Protein AF-A0A841IY17-F1 (afdb_monomer_lite)

Organism: NCBI:txid1478215

Radius of gyration: 21.59 Å; chains: 1; bounding box: 51×36×60 Å

Foldseek 3Di:
DDDDLVRLLVVLLVVVLVCCVVLQKAFLLLSCLCAALDPNPDDHRHSVSNVVSLVVCCVVVQWDWDWDADPQRDITIMTGGPDPPDPVVNVVSVVLNSVLVSVVCCQQAPHPVGGHFQQVQQLQQLLLLLVVLVQWAWPDNVFAWAQDDLRDRFPGTANTWTWGFQADPNRTDAIEIEGEHAELDSDEDDLLALRVLSQLLRQLVSCVSCVVPHQYEYEYEYQHYDPNVVLVCLQQQHHYQHLVAGEGEDDDPVSVVSSCVSSVNVRYDHDHGYDPSSNCCNNPVCSVCVVVSRVSNSLQSVDPLSSVLSVQSNPDPDSVSSVVSLVVNLVVSVVVVRPSSD

Structure (mmCIF, N/CA/C/O backbone):
data_AF-A0A841IY17-F1
#
_entry.id   AF-A0A841IY17-F1
#
loop_
_atom_site.group_PDB
_atom_site.id
_atom_site.type_symbol
_atom_site.label_atom_id
_atom_site.label_alt_id
_atom_site.label_comp_id
_atom_site.label_asym_id
_atom_site.label_entity_id
_atom_site.label_seq_id
_atom_site.pdbx_PDB_ins_code
_atom_site.Cartn_x
_atom_site.Cartn_y
_atom_site.Cartn_z
_atom_site.occupancy
_atom_site.B_iso_or_equiv
_atom_site.auth_seq_id
_atom_site.auth_comp_id
_atom_site.auth_asym_id
_atom_site.auth_atom_id
_atom_site.pdbx_PDB_model_num
ATOM 1 N N . MET A 1 1 ? 25.741 -14.623 7.404 1.00 50.62 1 MET A N 1
ATOM 2 C CA . MET A 1 1 ? 26.190 -13.215 7.318 1.00 50.62 1 MET A CA 1
ATOM 3 C C . MET A 1 1 ? 25.087 -12.433 6.614 1.00 50.62 1 MET A C 1
ATOM 5 O O . MET A 1 1 ? 24.687 -12.868 5.542 1.00 50.62 1 MET A O 1
ATOM 9 N N . ARG A 1 2 ? 24.508 -11.387 7.223 1.00 72.25 2 ARG A N 1
ATOM 10 C CA . ARG A 1 2 ? 23.553 -10.511 6.512 1.00 72.25 2 ARG A CA 1
ATOM 11 C C . ARG A 1 2 ? 24.347 -9.632 5.546 1.00 72.25 2 ARG A C 1
ATOM 13 O O . ARG A 1 2 ? 25.373 -9.101 5.959 1.00 72.25 2 ARG A O 1
ATOM 20 N N . ARG A 1 3 ? 23.882 -9.495 4.301 1.00 80.31 3 ARG A N 1
ATOM 21 C CA . ARG A 1 3 ? 24.464 -8.553 3.337 1.00 80.31 3 ARG A CA 1
ATOM 22 C C . ARG A 1 3 ? 24.327 -7.125 3.862 1.00 80.31 3 ARG A C 1
ATOM 24 O O . ARG A 1 3 ? 23.300 -6.760 4.434 1.00 80.31 3 ARG A O 1
ATOM 31 N N . SER A 1 4 ? 25.374 -6.341 3.671 1.00 88.94 4 SER A N 1
ATOM 32 C CA . SER A 1 4 ? 25.378 -4.895 3.836 1.00 88.94 4 SER A CA 1
ATOM 33 C C . SER A 1 4 ? 24.540 -4.222 2.749 1.00 88.94 4 SER A C 1
ATOM 35 O O . SER A 1 4 ? 24.278 -4.785 1.683 1.00 88.94 4 SER A O 1
ATOM 37 N N . GLU A 1 5 ? 24.151 -2.973 2.990 1.00 88.56 5 GLU A N 1
ATOM 38 C CA . GLU A 1 5 ? 23.441 -2.167 1.997 1.00 88.56 5 GLU A CA 1
ATOM 39 C C . GLU A 1 5 ? 24.225 -2.040 0.676 1.00 88.56 5 GLU A C 1
ATOM 41 O O . GLU A 1 5 ? 23.646 -2.164 -0.404 1.00 88.56 5 GLU A O 1
ATOM 46 N N . ALA A 1 6 ? 25.546 -1.847 0.742 1.00 91.25 6 ALA A N 1
ATOM 47 C CA . ALA A 1 6 ? 26.388 -1.738 -0.448 1.00 91.25 6 ALA A CA 1
ATOM 48 C C . ALA A 1 6 ? 26.369 -3.026 -1.291 1.00 91.25 6 ALA A C 1
ATOM 50 O O . ALA A 1 6 ? 26.328 -2.965 -2.522 1.00 91.25 6 ALA A O 1
ATOM 51 N N . GLU A 1 7 ? 26.335 -4.192 -0.641 1.00 91.88 7 GLU A N 1
ATOM 52 C CA . GLU A 1 7 ? 26.229 -5.486 -1.321 1.00 91.88 7 GLU A CA 1
ATOM 53 C C . GLU A 1 7 ? 24.863 -5.667 -1.995 1.00 91.88 7 GLU A C 1
ATOM 55 O O . GLU A 1 7 ? 24.814 -6.115 -3.142 1.00 91.88 7 GLU A O 1
ATOM 60 N N . TYR A 1 8 ? 23.763 -5.262 -1.347 1.00 92.12 8 TYR 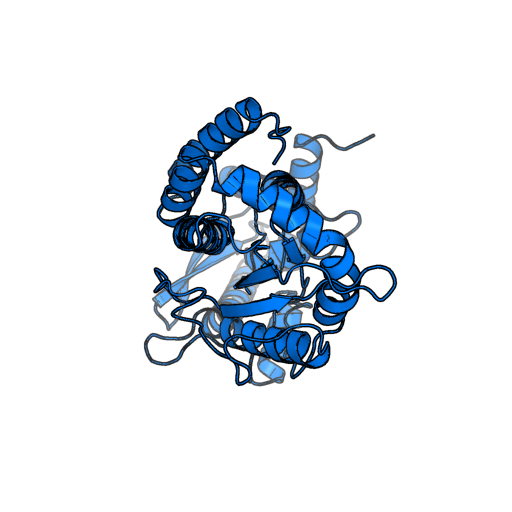A N 1
ATOM 61 C CA . TYR A 1 8 ? 22.433 -5.289 -1.970 1.00 92.12 8 TYR A CA 1
ATOM 62 C C . TYR A 1 8 ? 22.333 -4.357 -3.178 1.00 92.12 8 TYR A C 1
ATOM 64 O O . TYR A 1 8 ? 21.789 -4.748 -4.213 1.00 92.12 8 TYR A O 1
ATOM 72 N N . VAL A 1 9 ? 22.883 -3.143 -3.082 1.00 93.69 9 VAL A N 1
ATOM 73 C CA . VAL A 1 9 ? 22.916 -2.194 -4.206 1.00 93.69 9 VAL A CA 1
ATOM 74 C C . VAL A 1 9 ? 23.761 -2.749 -5.355 1.00 93.69 9 VAL A C 1
ATOM 76 O O . VAL A 1 9 ? 23.334 -2.694 -6.508 1.00 93.69 9 VAL A O 1
ATOM 79 N N . SER A 1 10 ? 24.919 -3.344 -5.063 1.00 93.62 10 SER A N 1
ATOM 80 C CA . SER A 1 10 ? 25.767 -3.988 -6.075 1.00 93.62 10 SER A CA 1
ATOM 81 C C . SER A 1 10 ? 25.039 -5.134 -6.788 1.00 93.62 10 SER A C 1
ATOM 83 O O . SER A 1 10 ? 25.011 -5.190 -8.021 1.00 93.62 10 SER A O 1
ATOM 85 N N . LEU A 1 11 ? 24.352 -6.001 -6.037 1.00 92.50 11 LEU A N 1
ATOM 86 C CA . LEU A 1 11 ? 23.543 -7.076 -6.611 1.00 92.50 11 LEU A CA 1
ATOM 87 C C . LEU A 1 11 ? 22.388 -6.536 -7.468 1.00 92.50 11 LEU A C 1
ATOM 89 O O . LEU A 1 11 ? 22.126 -7.059 -8.554 1.00 92.50 11 LEU A O 1
ATOM 93 N N . ALA A 1 12 ? 21.710 -5.480 -7.012 1.00 94.31 12 ALA A N 1
ATOM 94 C CA . ALA A 1 12 ? 20.653 -4.828 -7.777 1.00 94.31 12 ALA A CA 1
ATOM 95 C C . ALA A 1 12 ? 21.186 -4.275 -9.106 1.00 94.31 12 ALA A C 1
ATOM 97 O O . ALA A 1 12 ? 20.555 -4.493 -10.139 1.00 94.31 12 ALA A O 1
ATOM 98 N N . ARG A 1 13 ? 22.373 -3.649 -9.114 1.00 95.25 13 ARG A N 1
ATOM 99 C CA . ARG A 1 13 ? 23.029 -3.176 -10.347 1.00 95.25 13 ARG A CA 1
ATOM 100 C C . ARG A 1 13 ? 23.279 -4.312 -11.331 1.00 95.25 13 ARG A C 1
ATOM 102 O O . ARG A 1 13 ? 22.913 -4.192 -12.497 1.00 95.25 13 ARG A O 1
ATOM 109 N N . GLN A 1 14 ? 23.847 -5.424 -10.863 1.00 93.69 14 GLN A N 1
ATOM 110 C CA . GLN A 1 14 ? 24.105 -6.593 -11.712 1.00 93.69 14 GLN A CA 1
ATOM 111 C C . GLN A 1 14 ? 22.815 -7.120 -12.355 1.00 93.69 14 GLN A C 1
ATOM 113 O O . GLN A 1 14 ? 22.782 -7.400 -13.554 1.00 93.69 14 GLN A O 1
ATOM 118 N N . ARG A 1 15 ? 21.726 -7.213 -11.581 1.00 94.19 15 ARG A N 1
ATOM 119 C CA . ARG A 1 15 ? 20.424 -7.675 -12.085 1.00 94.19 15 ARG A CA 1
ATOM 120 C C . ARG A 1 15 ? 19.789 -6.690 -13.062 1.00 94.19 15 ARG A C 1
ATOM 122 O O . ARG A 1 15 ? 19.259 -7.127 -14.077 1.00 94.19 15 ARG A O 1
ATOM 129 N N . LEU A 1 16 ? 19.867 -5.388 -12.790 1.00 94.88 16 LEU A N 1
ATOM 130 C CA . LEU A 1 16 ? 19.371 -4.343 -13.688 1.00 94.88 16 LEU A CA 1
ATOM 131 C C . LEU A 1 16 ? 20.085 -4.380 -15.040 1.00 94.88 16 LEU A C 1
ATOM 133 O O . LEU A 1 16 ? 19.422 -4.364 -16.073 1.00 94.88 16 LEU A O 1
ATOM 137 N N . LEU A 1 17 ? 21.415 -4.497 -15.042 1.00 94.25 17 LEU A N 1
ATOM 138 C CA . LEU A 1 17 ? 22.198 -4.616 -16.272 1.00 94.25 17 LEU A CA 1
ATOM 139 C C . LEU A 1 17 ? 21.865 -5.898 -17.042 1.00 94.25 17 LEU A C 1
ATOM 141 O O . LEU A 1 17 ? 21.703 -5.849 -18.259 1.00 94.25 17 LEU A O 1
ATOM 145 N N . ALA A 1 18 ? 21.690 -7.028 -16.348 1.00 93.00 18 ALA A N 1
ATOM 146 C CA . ALA A 1 18 ? 21.268 -8.278 -16.979 1.00 93.00 18 ALA A CA 1
ATOM 147 C C . ALA A 1 18 ? 19.872 -8.162 -17.621 1.00 93.00 18 ALA A C 1
ATOM 149 O O . ALA A 1 18 ? 19.695 -8.561 -18.770 1.00 93.00 18 ALA A O 1
ATOM 150 N N . LEU A 1 19 ? 18.902 -7.564 -16.919 1.00 93.69 19 LEU A N 1
ATOM 151 C CA . LEU A 1 19 ? 17.564 -7.311 -17.462 1.00 93.69 19 LEU A CA 1
ATOM 152 C C . LEU A 1 19 ? 17.602 -6.341 -18.647 1.00 93.69 19 LEU A C 1
ATOM 154 O O . LEU A 1 19 ? 16.892 -6.546 -19.627 1.00 93.69 19 LEU A O 1
ATOM 158 N N . ALA A 1 20 ? 18.427 -5.294 -18.583 1.00 93.12 20 ALA A N 1
ATOM 159 C CA . ALA A 1 20 ? 18.571 -4.337 -19.674 1.00 93.12 20 ALA A CA 1
ATOM 160 C C . ALA A 1 20 ? 19.232 -4.983 -20.899 1.00 93.12 20 ALA A C 1
ATOM 162 O O . ALA A 1 20 ? 18.835 -4.707 -22.028 1.00 93.12 20 ALA A O 1
ATOM 163 N N . HIS A 1 21 ? 20.198 -5.879 -20.692 1.00 91.69 21 HIS A N 1
ATOM 164 C CA . HIS A 1 21 ? 20.800 -6.662 -21.766 1.00 91.69 21 HIS A CA 1
ATOM 165 C C . HIS A 1 21 ? 19.771 -7.583 -22.444 1.00 91.69 21 HIS A C 1
ATOM 167 O O . HIS A 1 21 ? 19.725 -7.646 -23.669 1.00 91.69 21 HIS A O 1
ATOM 173 N N . GLU A 1 22 ? 18.925 -8.259 -21.661 1.00 91.75 22 GLU A N 1
ATOM 174 C CA . GLU A 1 22 ? 17.920 -9.209 -22.157 1.00 91.75 22 GLU A CA 1
ATOM 175 C C . GLU A 1 22 ? 16.713 -8.531 -22.825 1.00 91.75 22 GLU A C 1
ATOM 177 O O . GLU A 1 22 ? 16.259 -8.965 -23.881 1.00 91.75 22 GLU A O 1
ATOM 182 N N . HIS A 1 23 ? 16.183 -7.463 -22.225 1.00 93.38 23 HIS A N 1
ATOM 183 C CA . HIS A 1 23 ? 14.928 -6.840 -22.656 1.00 93.38 23 HIS A CA 1
ATOM 184 C C . HIS A 1 23 ? 15.106 -5.512 -23.399 1.00 93.38 23 HIS A C 1
ATOM 186 O O . HIS A 1 23 ? 14.134 -4.999 -23.954 1.00 93.38 23 HIS A O 1
ATOM 192 N N . HIS A 1 24 ? 16.320 -4.951 -23.419 1.00 94.56 24 HIS A N 1
ATOM 193 C CA . HIS A 1 24 ? 16.724 -3.695 -24.075 1.00 94.56 24 HIS A CA 1
ATOM 194 C C . HIS A 1 24 ? 16.088 -2.401 -23.538 1.00 94.56 24 HIS A C 1
ATOM 196 O O . HIS A 1 24 ? 16.741 -1.357 -23.542 1.00 94.56 24 HIS A O 1
ATOM 202 N N . ALA A 1 25 ? 14.844 -2.455 -23.067 1.00 94.56 25 ALA A N 1
ATOM 203 C CA . ALA A 1 25 ? 14.127 -1.365 -22.423 1.00 94.56 25 ALA A CA 1
ATOM 204 C C . ALA A 1 25 ? 13.298 -1.907 -21.254 1.00 94.56 25 ALA A C 1
ATOM 206 O O . ALA A 1 25 ? 12.643 -2.946 -21.372 1.00 94.56 25 ALA A O 1
ATOM 207 N N . LEU A 1 26 ? 13.303 -1.179 -20.141 1.00 95.44 26 LEU A N 1
ATOM 208 C CA . LEU A 1 26 ? 12.625 -1.558 -18.907 1.00 95.44 26 LEU A CA 1
ATOM 209 C C . LEU A 1 26 ? 11.758 -0.412 -18.390 1.00 95.44 26 LEU A C 1
ATOM 211 O O . LEU A 1 26 ? 12.099 0.761 -18.537 1.00 95.44 26 LEU A O 1
ATOM 215 N N . THR A 1 27 ? 10.655 -0.761 -17.736 1.00 95.00 27 THR A N 1
ATOM 216 C CA . THR A 1 27 ? 9.841 0.189 -16.959 1.00 95.00 27 THR A CA 1
ATOM 217 C C . THR A 1 27 ? 10.146 0.037 -15.472 1.00 95.00 27 THR A C 1
ATOM 219 O O . THR A 1 27 ? 10.528 -1.046 -15.026 1.00 95.00 27 THR A O 1
ATOM 222 N N . HIS A 1 28 ? 9.918 1.082 -14.672 1.00 93.00 28 HIS A N 1
ATOM 223 C CA . HIS A 1 28 ? 10.097 0.986 -13.218 1.00 93.00 28 HIS A CA 1
ATOM 224 C C . HIS A 1 28 ? 9.224 -0.118 -12.586 1.00 93.00 28 HIS A C 1
ATOM 226 O O . HIS A 1 28 ? 9.693 -0.878 -11.740 1.00 93.00 28 HIS A O 1
ATOM 232 N N . VAL A 1 29 ? 7.969 -0.257 -13.036 1.00 92.88 29 VAL A N 1
ATOM 233 C CA . VAL A 1 29 ? 7.044 -1.285 -12.519 1.00 92.88 29 VAL A CA 1
ATOM 234 C C . VAL A 1 29 ? 7.495 -2.703 -12.865 1.00 92.88 29 VAL A C 1
ATOM 236 O O . VAL A 1 29 ? 7.371 -3.599 -12.035 1.00 92.88 29 VAL A O 1
ATOM 239 N N . GLU A 1 30 ? 8.061 -2.907 -14.057 1.00 94.75 30 GLU A N 1
ATOM 240 C CA . GLU A 1 30 ? 8.634 -4.193 -14.461 1.00 94.75 30 GLU A CA 1
ATOM 241 C C . GLU A 1 30 ? 9.877 -4.528 -13.638 1.00 94.75 30 GLU A C 1
ATOM 243 O O . GLU A 1 30 ? 10.041 -5.663 -13.195 1.00 94.75 30 GLU A O 1
ATOM 248 N N . ILE A 1 31 ? 10.742 -3.541 -13.405 1.00 94.25 31 ILE A N 1
ATOM 249 C CA . ILE A 1 31 ? 11.947 -3.709 -12.593 1.00 94.25 31 ILE A CA 1
ATOM 250 C C . ILE A 1 31 ? 11.578 -4.177 -11.185 1.00 94.25 31 ILE A C 1
ATOM 252 O O .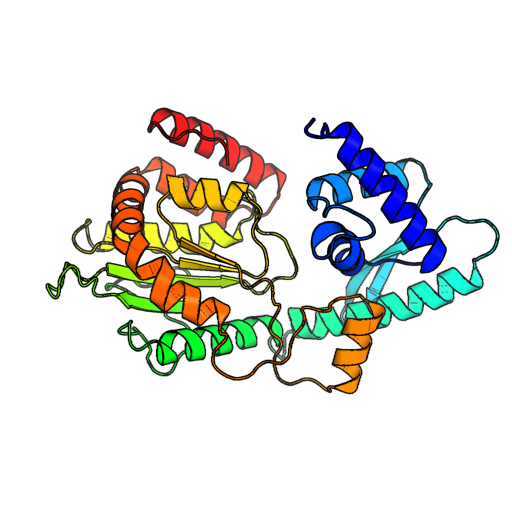 ILE A 1 31 ? 12.118 -5.179 -10.716 1.00 94.25 31 ILE A O 1
ATOM 256 N N . GLN A 1 32 ? 10.627 -3.508 -10.528 1.00 92.38 32 GLN A N 1
ATOM 257 C CA . GLN A 1 32 ? 10.149 -3.936 -9.213 1.00 92.38 32 GLN A CA 1
ATOM 258 C C . GLN A 1 32 ? 9.519 -5.333 -9.265 1.00 92.38 32 GLN A C 1
ATOM 260 O O . GLN A 1 32 ? 9.810 -6.166 -8.407 1.00 92.38 32 GLN A O 1
ATOM 265 N N . ALA A 1 33 ? 8.714 -5.625 -10.291 1.00 92.00 33 ALA A N 1
ATOM 266 C CA . ALA A 1 33 ? 8.080 -6.930 -10.446 1.00 92.00 33 ALA A CA 1
ATOM 267 C C . ALA A 1 33 ? 9.103 -8.071 -10.591 1.00 92.00 33 ALA A C 1
ATOM 269 O O . ALA A 1 33 ? 8.922 -9.149 -10.024 1.00 92.00 33 ALA A O 1
ATOM 270 N N . ARG A 1 34 ? 10.191 -7.831 -11.330 1.00 92.25 34 ARG A N 1
ATOM 271 C CA . ARG A 1 34 ? 11.244 -8.822 -11.577 1.00 92.25 34 ARG A CA 1
ATOM 272 C C . ARG A 1 34 ? 12.264 -8.915 -10.446 1.00 92.25 34 ARG A C 1
ATOM 274 O O . ARG A 1 34 ? 12.774 -9.999 -10.230 1.00 92.25 34 ARG A O 1
ATOM 281 N N . ILE A 1 35 ? 12.601 -7.825 -9.753 1.00 91.38 35 ILE A N 1
ATOM 282 C CA . ILE A 1 35 ? 13.710 -7.806 -8.776 1.00 91.38 35 ILE A CA 1
ATOM 283 C C . ILE A 1 35 ? 13.224 -7.839 -7.320 1.00 91.38 35 ILE A C 1
ATOM 285 O O . ILE A 1 35 ? 13.862 -8.481 -6.478 1.00 91.38 35 ILE A O 1
ATOM 289 N N . SER A 1 36 ? 12.128 -7.143 -7.017 1.00 89.94 36 SER A N 1
ATOM 290 C CA . SER A 1 36 ? 11.638 -6.947 -5.646 1.00 89.94 36 SER A CA 1
ATOM 291 C C . SER A 1 36 ? 10.476 -7.869 -5.294 1.00 89.94 36 SER A C 1
ATOM 293 O O . SER A 1 36 ? 10.440 -8.416 -4.197 1.00 89.94 36 SER A O 1
ATOM 295 N N . ASP A 1 37 ? 9.521 -8.068 -6.207 1.00 85.06 37 ASP A N 1
ATOM 296 C CA . ASP A 1 37 ? 8.334 -8.889 -5.932 1.00 85.06 37 ASP A CA 1
ATOM 297 C C . ASP A 1 37 ? 8.597 -10.390 -6.077 1.00 85.06 37 ASP A C 1
ATOM 299 O O . ASP A 1 37 ? 8.068 -11.192 -5.301 1.00 85.06 37 ASP A O 1
ATOM 303 N N . VAL A 1 38 ? 9.380 -10.760 -7.091 1.00 75.38 38 VAL A N 1
ATOM 304 C CA . VAL A 1 38 ? 9.793 -12.133 -7.378 1.00 75.38 38 VAL A CA 1
ATOM 305 C C . VAL A 1 38 ? 11.317 -12.188 -7.273 1.00 75.38 38 VAL A C 1
ATOM 307 O O . VAL A 1 38 ? 11.993 -11.344 -7.855 1.00 75.38 38 VAL A O 1
ATOM 310 N N . PRO A 1 39 ? 11.896 -13.157 -6.552 1.00 65.50 39 PRO A N 1
ATOM 311 C CA . PRO A 1 39 ? 13.342 -13.295 -6.475 1.00 65.50 39 PRO A CA 1
ATOM 312 C C . PRO A 1 39 ? 13.944 -13.711 -7.831 1.00 65.50 39 PRO A C 1
ATOM 314 O O . PRO A 1 39 ? 14.022 -14.894 -8.162 1.00 65.50 39 PRO A O 1
ATOM 317 N N . TRP A 1 40 ? 14.408 -12.753 -8.635 1.00 59.50 40 TRP A N 1
ATOM 318 C CA . TRP A 1 40 ? 15.184 -13.057 -9.840 1.00 59.50 40 TRP A CA 1
ATOM 319 C C . TRP A 1 40 ? 16.555 -13.622 -9.468 1.00 59.50 40 TRP A C 1
ATOM 321 O O . TRP A 1 40 ? 17.434 -12.879 -9.036 1.00 59.50 40 TRP A O 1
ATOM 331 N N . LYS A 1 41 ? 16.756 -14.932 -9.661 1.00 64.06 41 LYS A N 1
ATOM 332 C CA . LYS A 1 41 ? 18.034 -15.629 -9.411 1.00 64.06 41 LYS A CA 1
ATOM 333 C C . LYS A 1 41 ? 18.573 -15.369 -7.990 1.00 64.06 41 LYS A C 1
ATOM 335 O O . LYS A 1 41 ? 19.598 -14.707 -7.808 1.00 64.06 41 LYS A O 1
ATOM 340 N N . GLY A 1 42 ? 17.870 -15.857 -6.967 1.00 74.44 42 GLY A N 1
ATOM 341 C CA . GLY A 1 42 ? 18.343 -15.834 -5.576 1.00 74.44 42 GLY A CA 1
ATOM 342 C C . GLY A 1 42 ? 17.343 -15.203 -4.617 1.00 74.44 42 GLY A C 1
ATOM 343 O O . GLY A 1 42 ? 16.221 -15.668 -4.522 1.00 74.44 42 GLY A O 1
ATOM 344 N N . GLU A 1 43 ? 17.746 -14.171 -3.881 1.00 80.88 43 GLU A N 1
ATOM 345 C CA . GLU A 1 43 ? 16.862 -13.463 -2.942 1.00 80.88 43 GLU A CA 1
ATOM 346 C C . GLU A 1 43 ? 16.178 -12.255 -3.592 1.00 80.88 43 GLU A C 1
ATOM 348 O O . GLU A 1 43 ? 16.695 -11.706 -4.567 1.00 80.88 43 GLU A O 1
ATOM 353 N N . ALA A 1 44 ? 15.022 -11.844 -3.071 1.00 85.00 44 ALA A N 1
ATOM 354 C CA . ALA A 1 44 ? 14.381 -10.589 -3.456 1.00 85.00 44 ALA A CA 1
ATOM 355 C C . ALA A 1 44 ? 15.191 -9.400 -2.914 1.00 85.00 44 ALA A C 1
ATOM 357 O O . ALA A 1 44 ? 15.804 -9.508 -1.854 1.00 85.00 44 ALA A O 1
ATOM 358 N N . ILE A 1 45 ? 15.205 -8.282 -3.643 1.00 88.69 45 ILE A N 1
ATOM 359 C CA . ILE A 1 45 ? 15.891 -7.059 -3.204 1.00 88.69 45 ILE A CA 1
ATOM 360 C C . ILE A 1 45 ? 14.856 -5.976 -2.946 1.00 88.69 45 ILE A C 1
ATOM 362 O O . ILE A 1 45 ? 14.043 -5.671 -3.823 1.00 88.69 45 ILE A O 1
ATOM 366 N N . ASP A 1 46 ? 14.928 -5.359 -1.769 1.00 88.00 46 ASP A N 1
ATOM 367 C CA . ASP A 1 46 ? 14.010 -4.288 -1.405 1.00 88.00 46 ASP A CA 1
ATOM 368 C C . ASP A 1 46 ? 14.067 -3.123 -2.413 1.00 88.00 46 ASP A C 1
ATOM 370 O O . ASP A 1 46 ? 15.156 -2.730 -2.855 1.00 88.00 46 ASP A O 1
ATOM 374 N N . PRO A 1 47 ? 12.912 -2.520 -2.757 1.00 89.62 47 PRO A N 1
ATOM 375 C CA . PRO A 1 47 ? 12.821 -1.479 -3.781 1.00 89.62 47 PRO A CA 1
ATOM 376 C C . PRO A 1 47 ? 13.807 -0.322 -3.611 1.00 89.62 47 PRO A C 1
ATOM 378 O O . PRO A 1 47 ? 14.343 0.170 -4.598 1.00 89.62 47 PRO A O 1
ATOM 381 N N . HIS A 1 48 ? 14.103 0.096 -2.379 1.00 89.19 48 HIS A N 1
ATOM 382 C CA . HIS A 1 48 ? 15.006 1.222 -2.134 1.00 89.19 48 HIS A CA 1
ATOM 383 C C . HIS A 1 48 ? 16.451 0.955 -2.598 1.00 89.19 48 HIS A C 1
ATOM 385 O O . HIS A 1 48 ? 17.098 1.867 -3.118 1.00 89.19 48 HIS A O 1
ATOM 391 N N . HIS A 1 49 ? 16.952 -0.280 -2.488 1.00 92.81 49 HIS A N 1
ATOM 392 C CA . HIS A 1 49 ? 18.255 -0.649 -3.050 1.00 92.81 49 HIS A CA 1
ATOM 393 C C . HIS A 1 49 ? 18.219 -0.657 -4.583 1.00 92.81 49 HIS A C 1
ATOM 395 O O . HIS A 1 49 ? 19.177 -0.220 -5.221 1.00 92.81 49 HIS A O 1
ATOM 401 N N . VAL A 1 50 ? 17.098 -1.082 -5.178 1.00 93.62 50 VAL A N 1
ATOM 402 C CA . VAL A 1 50 ? 16.886 -1.056 -6.633 1.00 93.62 50 VAL A CA 1
ATOM 403 C C . VAL A 1 50 ? 16.843 0.377 -7.162 1.00 93.62 50 VAL A C 1
ATOM 405 O O . VAL A 1 50 ? 17.513 0.680 -8.145 1.00 93.62 50 VAL A O 1
ATOM 408 N N . THR A 1 51 ? 16.140 1.287 -6.484 1.00 92.69 51 THR A N 1
ATOM 409 C CA . THR A 1 51 ? 16.096 2.713 -6.836 1.00 92.69 51 THR A CA 1
ATOM 410 C C . THR A 1 51 ? 17.479 3.362 -6.743 1.00 92.69 51 THR A C 1
ATOM 412 O O . THR A 1 51 ? 17.871 4.103 -7.645 1.00 92.69 51 THR A O 1
ATOM 415 N N . ARG A 1 52 ? 18.255 3.069 -5.687 1.00 94.12 52 ARG A N 1
ATOM 416 C CA . ARG A 1 52 ? 19.641 3.561 -5.561 1.00 94.12 52 ARG A CA 1
ATOM 417 C C . ARG A 1 52 ? 20.532 3.027 -6.683 1.00 94.12 52 ARG A C 1
ATOM 419 O O . ARG A 1 52 ? 21.291 3.795 -7.266 1.00 94.12 52 ARG A O 1
ATOM 426 N N . ALA A 1 53 ? 20.418 1.739 -7.004 1.00 95.69 53 ALA A N 1
ATOM 427 C CA . ALA A 1 53 ? 21.158 1.116 -8.096 1.00 95.69 53 ALA A CA 1
ATOM 428 C C . ALA A 1 53 ? 20.797 1.720 -9.461 1.00 95.69 53 ALA A C 1
ATOM 430 O O . ALA A 1 53 ? 21.697 2.026 -10.236 1.00 95.69 53 ALA A O 1
ATOM 431 N N . LEU A 1 54 ? 19.506 1.943 -9.732 1.00 95.25 54 LEU A N 1
ATOM 432 C CA . LEU A 1 54 ? 19.037 2.615 -10.945 1.00 95.25 54 LEU A CA 1
ATOM 433 C C . LEU A 1 54 ? 19.672 3.991 -11.097 1.00 95.25 54 LEU A C 1
ATOM 435 O O . LEU A 1 54 ? 20.259 4.263 -12.137 1.00 95.25 54 LEU A O 1
ATOM 439 N N . ARG A 1 55 ? 19.625 4.811 -10.041 1.00 94.88 55 ARG A N 1
ATOM 440 C CA . ARG A 1 55 ? 20.244 6.139 -10.044 1.00 94.88 55 ARG A CA 1
ATOM 441 C C . ARG A 1 55 ? 21.744 6.072 -10.338 1.00 94.88 55 ARG A C 1
ATOM 443 O O . ARG A 1 55 ? 22.226 6.807 -11.184 1.00 94.88 55 ARG A O 1
ATOM 450 N N . GLN A 1 56 ? 22.476 5.165 -9.688 1.00 95.81 56 GLN A N 1
ATOM 451 C CA . GLN A 1 56 ? 23.911 5.001 -9.953 1.00 95.81 56 GLN A CA 1
ATOM 452 C C . GLN A 1 56 ? 24.192 4.608 -11.410 1.00 95.81 56 GLN A C 1
ATOM 454 O O . GLN A 1 56 ? 25.117 5.137 -12.013 1.00 95.81 56 GLN A O 1
ATOM 459 N N . LEU A 1 57 ? 23.404 3.694 -11.984 1.00 96.06 57 LEU A N 1
ATOM 460 C CA . LEU A 1 57 ? 23.578 3.269 -13.376 1.00 96.06 57 LEU A CA 1
ATOM 461 C C . LEU A 1 57 ? 23.230 4.383 -14.371 1.00 96.06 57 LEU A C 1
ATOM 463 O O . LEU A 1 57 ? 23.901 4.512 -15.390 1.00 96.06 57 LEU A O 1
ATOM 467 N N . THR A 1 58 ? 22.211 5.197 -14.090 1.00 95.31 58 THR A N 1
ATOM 468 C CA . THR A 1 58 ? 21.863 6.335 -14.951 1.00 95.31 58 THR A CA 1
ATOM 469 C C . THR A 1 58 ? 22.889 7.457 -14.848 1.00 95.31 58 THR A C 1
ATOM 471 O O . THR A 1 58 ? 23.292 8.000 -15.871 1.00 95.31 58 THR A O 1
ATOM 474 N N . ASP A 1 59 ? 23.364 7.760 -13.636 1.00 95.06 59 ASP A N 1
ATOM 475 C CA . ASP A 1 59 ? 24.365 8.807 -13.393 1.00 95.06 59 ASP A CA 1
ATOM 476 C C . ASP A 1 59 ? 25.714 8.448 -14.048 1.00 95.06 59 ASP A C 1
ATOM 478 O O . ASP A 1 59 ? 26.410 9.323 -14.560 1.00 95.06 59 ASP A O 1
ATOM 482 N N . ASN A 1 60 ? 26.056 7.155 -14.104 1.00 93.75 60 ASN A N 1
ATOM 483 C CA . ASN A 1 60 ? 27.268 6.654 -14.763 1.00 93.75 60 ASN A CA 1
ATOM 484 C C . ASN A 1 60 ? 27.130 6.484 -16.287 1.00 93.75 60 ASN A C 1
ATOM 486 O O . ASN A 1 60 ? 28.111 6.153 -16.950 1.00 93.75 60 ASN A O 1
ATOM 490 N N . GLY A 1 61 ? 25.931 6.658 -16.853 1.00 92.62 61 GLY A N 1
ATOM 491 C CA . GLY A 1 61 ? 25.674 6.406 -18.274 1.00 92.62 61 GLY A CA 1
ATOM 492 C C . GLY A 1 61 ? 25.640 4.923 -18.664 1.00 92.62 61 GLY A C 1
ATOM 493 O O . GLY A 1 61 ? 25.678 4.606 -19.850 1.00 92.62 61 GLY A O 1
ATOM 494 N N . ASP A 1 62 ? 25.536 4.008 -17.695 1.00 93.06 62 ASP A N 1
ATOM 495 C CA . ASP A 1 62 ? 25.343 2.571 -17.937 1.00 93.06 62 ASP A CA 1
ATOM 496 C C . ASP A 1 62 ? 23.915 2.269 -18.441 1.00 93.06 62 ASP A C 1
ATOM 498 O O . ASP A 1 62 ? 23.682 1.283 -19.142 1.00 93.06 62 ASP A O 1
ATOM 502 N N . LEU A 1 63 ? 22.950 3.127 -18.095 1.00 94.25 63 LEU A N 1
ATOM 503 C CA . LEU A 1 63 ? 21.578 3.122 -18.605 1.00 94.25 63 LEU A CA 1
ATOM 504 C C . LEU A 1 63 ? 21.183 4.535 -19.036 1.00 94.25 63 LEU A C 1
ATOM 506 O O . LEU A 1 63 ? 21.542 5.510 -18.379 1.00 94.25 63 LEU A O 1
ATOM 510 N N . LEU A 1 64 ? 20.383 4.647 -20.095 1.00 93.88 64 LEU A N 1
ATOM 511 C CA . LEU A 1 64 ? 19.773 5.921 -20.484 1.00 93.88 64 LEU A CA 1
ATOM 512 C C . LEU A 1 64 ? 18.352 6.011 -19.943 1.00 93.88 64 LEU A C 1
ATOM 514 O O . LEU A 1 64 ? 17.615 5.024 -19.950 1.00 93.88 64 LEU A O 1
ATOM 518 N N . VAL A 1 65 ? 17.960 7.207 -19.517 1.00 93.94 65 VAL A N 1
ATOM 519 C CA . VAL A 1 65 ? 16.574 7.507 -19.158 1.00 93.94 65 VAL A CA 1
ATOM 520 C C . VAL A 1 65 ? 15.895 8.143 -20.358 1.00 93.94 65 VAL A C 1
ATOM 522 O O . VAL A 1 65 ? 16.389 9.122 -20.913 1.00 93.94 65 VAL A O 1
ATOM 525 N N . ASP A 1 66 ? 14.759 7.586 -20.745 1.00 92.38 66 ASP A N 1
ATOM 526 C CA . ASP A 1 66 ? 13.916 8.121 -21.804 1.00 92.38 66 ASP A CA 1
ATOM 527 C C . ASP A 1 66 ? 12.524 8.424 -21.254 1.00 92.38 66 ASP A C 1
ATOM 529 O O . ASP A 1 66 ? 11.970 7.650 -20.470 1.00 92.38 66 ASP A O 1
ATOM 533 N N . HIS A 1 67 ? 11.980 9.564 -21.666 1.00 90.12 67 HIS A N 1
ATOM 534 C CA . HIS A 1 67 ? 10.670 10.055 -21.267 1.00 90.12 67 HIS A CA 1
ATOM 535 C C . HIS A 1 67 ? 9.838 10.277 -22.520 1.00 90.12 67 HIS A C 1
ATOM 537 O O . HIS A 1 67 ? 10.290 10.904 -23.481 1.00 90.12 67 HIS A O 1
ATOM 543 N N . ALA A 1 68 ? 8.620 9.750 -22.524 1.00 81.19 68 ALA A N 1
ATOM 544 C CA . ALA A 1 68 ? 7.729 9.890 -23.656 1.00 81.19 68 ALA A CA 1
ATOM 545 C C . ALA A 1 68 ? 6.278 10.042 -23.197 1.00 81.19 68 ALA A C 1
ATOM 547 O O . ALA A 1 68 ? 5.782 9.208 -22.427 1.00 81.19 68 ALA A O 1
ATOM 548 N N . PRO A 1 69 ? 5.546 11.032 -23.738 1.00 78.69 69 PRO A N 1
ATOM 549 C CA . PRO A 1 69 ? 4.137 11.170 -23.448 1.00 78.69 69 PRO A CA 1
ATOM 550 C C . PRO A 1 69 ? 3.346 10.016 -24.073 1.00 78.69 69 PRO A C 1
ATOM 552 O O . PRO A 1 69 ? 3.540 9.605 -25.219 1.00 78.69 69 PRO A O 1
ATOM 555 N N . THR A 1 70 ? 2.394 9.508 -23.312 1.00 72.31 70 THR A N 1
ATOM 556 C CA . THR A 1 70 ? 1.315 8.648 -23.785 1.00 72.31 70 THR A CA 1
ATOM 557 C C . THR A 1 70 ? 0.279 9.485 -24.535 1.00 72.31 70 THR A C 1
ATOM 559 O O . THR A 1 70 ? 0.167 10.694 -24.332 1.00 72.31 70 THR A O 1
ATOM 562 N N . ARG A 1 71 ? -0.572 8.838 -25.344 1.00 66.81 71 ARG A N 1
ATOM 563 C CA . ARG A 1 71 ? -1.722 9.509 -25.989 1.00 66.81 71 ARG A CA 1
ATOM 564 C C . ARG A 1 71 ? -2.670 10.194 -24.991 1.00 66.81 71 ARG A C 1
ATOM 566 O O . ARG A 1 71 ? -3.394 11.097 -25.381 1.00 66.81 71 ARG A O 1
ATOM 573 N N . GLY A 1 72 ? -2.664 9.773 -23.723 1.00 65.38 72 GLY A N 1
ATOM 574 C CA . GLY A 1 72 ? -3.442 10.379 -22.639 1.00 65.38 72 GLY A CA 1
ATOM 575 C C . GLY A 1 72 ? -2.711 11.487 -21.873 1.00 65.38 72 GLY A C 1
ATOM 576 O O . GLY A 1 72 ? -3.140 11.821 -20.775 1.00 65.38 72 GLY A O 1
ATOM 577 N N . GLY A 1 73 ? -1.584 11.998 -22.384 1.00 68.75 73 GLY A N 1
ATOM 578 C CA . GLY A 1 73 ? -0.815 13.092 -21.775 1.00 68.75 73 GLY A CA 1
ATOM 579 C C . GLY A 1 73 ? 0.053 12.698 -20.574 1.00 68.75 73 GLY A C 1
ATOM 580 O O . GLY A 1 73 ? 0.769 13.537 -20.040 1.00 68.75 73 GLY A O 1
ATOM 581 N N . ARG A 1 74 ? 0.024 11.430 -20.144 1.00 76.62 74 ARG A N 1
ATOM 582 C CA . ARG A 1 74 ? 0.895 10.917 -19.069 1.00 76.62 74 ARG A CA 1
ATOM 583 C C . ARG A 1 74 ? 2.305 10.697 -19.580 1.00 76.62 74 ARG A C 1
ATOM 585 O O . ARG A 1 74 ? 2.441 10.246 -20.708 1.00 76.62 74 ARG A O 1
ATOM 592 N N . ASP A 1 75 ? 3.311 10.911 -18.750 1.00 82.06 75 ASP A N 1
ATOM 593 C CA . ASP A 1 75 ? 4.696 10.605 -19.098 1.00 82.06 75 ASP A CA 1
ATOM 594 C C . ASP A 1 75 ? 5.067 9.163 -18.714 1.00 82.06 75 ASP A C 1
ATOM 596 O O . ASP A 1 75 ? 4.714 8.681 -17.634 1.00 82.06 75 ASP A O 1
ATOM 600 N N . VAL A 1 76 ? 5.744 8.456 -19.619 1.00 86.88 76 VAL A N 1
ATOM 601 C CA . VAL A 1 76 ? 6.285 7.113 -19.390 1.00 86.88 76 VAL A CA 1
ATOM 602 C C . VAL A 1 76 ? 7.798 7.204 -19.347 1.00 86.88 76 VAL A C 1
ATOM 604 O O . VAL A 1 76 ? 8.437 7.446 -20.368 1.00 86.88 76 VAL A O 1
ATOM 607 N N . GLN A 1 77 ? 8.352 6.924 -18.171 1.00 92.44 77 GLN A N 1
ATOM 608 C CA . GLN A 1 77 ? 9.784 6.766 -17.983 1.00 92.44 77 GLN A CA 1
ATOM 609 C C . GLN A 1 77 ? 10.225 5.341 -18.339 1.00 92.44 77 GLN A C 1
ATOM 611 O O . GLN A 1 77 ? 9.660 4.355 -17.849 1.00 92.44 77 GLN A O 1
ATOM 616 N N . LEU A 1 78 ? 11.269 5.246 -19.157 1.00 94.62 78 LEU A N 1
ATOM 617 C CA . LEU A 1 78 ? 11.960 4.013 -19.504 1.00 94.62 78 LEU A CA 1
ATOM 618 C C . LEU A 1 78 ? 13.440 4.081 -19.131 1.00 94.62 78 LEU A C 1
ATOM 620 O O . LEU A 1 78 ? 14.064 5.137 -19.203 1.00 94.62 78 LEU A O 1
ATOM 624 N N . PHE A 1 79 ? 14.002 2.915 -18.824 1.00 95.69 79 PHE A N 1
ATOM 625 C CA . PHE A 1 79 ? 15.438 2.701 -18.672 1.00 95.69 79 PHE A CA 1
ATOM 626 C C . PHE A 1 79 ? 15.934 1.858 -19.845 1.00 95.69 79 PHE A C 1
ATOM 628 O O . PHE A 1 79 ? 15.473 0.729 -20.042 1.00 95.69 79 PHE A O 1
ATOM 635 N N . LEU A 1 80 ? 16.831 2.419 -20.652 1.00 94.38 80 LEU A N 1
ATOM 636 C CA . LEU A 1 80 ? 17.305 1.837 -21.904 1.00 94.38 80 LEU A CA 1
ATOM 637 C C . LEU A 1 80 ? 18.735 1.319 -21.761 1.00 94.38 80 LEU A C 1
ATOM 639 O O . LEU A 1 80 ? 19.580 1.957 -21.132 1.00 94.38 80 LEU A O 1
ATOM 643 N N . SER A 1 81 ? 19.013 0.182 -22.398 1.00 91.50 81 SER A N 1
ATOM 644 C CA . SER A 1 81 ? 20.371 -0.351 -22.511 1.00 91.50 81 SER A CA 1
ATOM 645 C C . SER A 1 81 ? 21.239 0.516 -23.429 1.00 91.50 81 SER A C 1
ATOM 647 O O . SER A 1 81 ? 20.797 0.930 -24.500 1.00 91.50 81 SER A O 1
ATOM 649 N N . THR A 1 82 ? 22.495 0.728 -23.038 1.00 87.88 82 THR A N 1
ATOM 650 C CA . THR A 1 82 ? 23.523 1.461 -23.804 1.00 87.88 82 THR A CA 1
ATOM 651 C C . THR A 1 82 ? 24.417 0.544 -24.643 1.00 87.88 82 THR A C 1
ATOM 653 O O . THR A 1 82 ? 25.383 1.000 -25.253 1.00 87.88 82 THR A O 1
ATOM 656 N N . ALA A 1 83 ? 24.119 -0.760 -24.693 1.00 79.19 83 ALA A N 1
ATOM 657 C CA . ALA A 1 83 ? 24.987 -1.740 -25.334 1.00 79.19 83 ALA A CA 1
ATOM 658 C C . ALA A 1 83 ? 25.186 -1.459 -26.851 1.00 79.19 83 ALA A C 1
ATOM 660 O O . ALA A 1 83 ? 24.212 -1.178 -27.553 1.00 79.19 83 ALA A O 1
ATOM 661 N N . PRO A 1 84 ? 26.405 -1.610 -27.415 1.00 59.09 84 PRO A N 1
ATOM 662 C CA . PRO A 1 84 ? 26.770 -1.077 -28.742 1.00 59.09 84 PRO A CA 1
ATOM 663 C C . PRO A 1 84 ? 26.040 -1.646 -29.976 1.00 59.09 84 PRO A C 1
ATOM 665 O O . PRO A 1 84 ? 26.271 -1.175 -31.086 1.00 59.09 84 PRO A O 1
ATOM 668 N N . ARG A 1 85 ? 25.201 -2.684 -29.841 1.00 60.09 85 ARG A N 1
ATOM 669 C CA . ARG A 1 85 ? 24.656 -3.461 -30.979 1.00 60.09 85 ARG A CA 1
ATOM 670 C C . ARG A 1 85 ? 23.132 -3.452 -31.117 1.00 60.09 85 ARG A C 1
ATOM 672 O O . ARG A 1 85 ? 22.586 -4.266 -31.854 1.00 60.09 85 ARG A O 1
ATOM 679 N N . THR A 1 86 ? 22.424 -2.556 -30.434 1.00 69.06 86 THR A N 1
ATOM 680 C CA . THR A 1 86 ? 20.986 -2.762 -30.197 1.00 69.06 86 THR A CA 1
ATOM 681 C C . THR A 1 86 ? 20.077 -1.595 -30.565 1.00 69.06 86 THR A C 1
ATOM 683 O O . THR A 1 86 ? 18.898 -1.696 -30.265 1.00 69.06 86 THR A O 1
ATOM 686 N N . LYS A 1 87 ? 20.514 -0.526 -31.253 1.00 80.62 87 LYS A N 1
ATOM 687 C CA . LYS A 1 87 ? 19.672 0.682 -31.446 1.00 80.62 87 LYS A CA 1
ATOM 688 C C . LYS A 1 87 ? 18.244 0.381 -31.940 1.00 80.62 87 LYS A C 1
ATOM 690 O O . LYS A 1 87 ? 17.279 0.764 -31.285 1.00 80.62 87 LYS A O 1
ATOM 695 N N . THR A 1 88 ? 18.087 -0.389 -33.020 1.00 86.38 88 THR A N 1
ATOM 696 C CA . THR A 1 88 ? 16.757 -0.786 -33.528 1.00 86.38 88 THR A CA 1
ATOM 697 C C . THR A 1 88 ? 15.994 -1.694 -32.554 1.00 86.38 88 THR A C 1
ATOM 699 O O . THR A 1 88 ? 14.777 -1.572 -32.415 1.00 86.38 88 THR A O 1
ATOM 702 N N . ALA A 1 89 ? 16.689 -2.595 -31.853 1.00 89.50 89 ALA A N 1
ATOM 703 C CA . ALA A 1 89 ? 16.088 -3.486 -30.860 1.00 89.50 89 ALA A CA 1
ATOM 704 C C . ALA A 1 89 ? 15.619 -2.721 -29.608 1.00 89.50 89 ALA A C 1
ATOM 706 O O . ALA A 1 89 ? 14.505 -2.947 -29.141 1.00 89.50 89 ALA A O 1
ATOM 707 N N . VAL A 1 90 ? 16.416 -1.762 -29.127 1.00 91.50 90 VAL A N 1
ATOM 708 C CA . VAL A 1 90 ? 16.093 -0.822 -28.045 1.00 91.50 90 VAL A CA 1
ATOM 709 C C . VAL A 1 90 ? 14.891 0.022 -28.437 1.00 91.50 90 VAL A C 1
ATOM 711 O O . VAL A 1 90 ? 13.932 0.089 -27.678 1.00 91.50 90 VAL A O 1
ATOM 714 N N . GLU A 1 91 ? 14.874 0.606 -29.637 1.00 90.94 91 GLU A N 1
ATOM 715 C CA . GLU A 1 91 ? 13.737 1.402 -30.111 1.00 90.94 91 GLU A CA 1
ATOM 716 C C . GLU A 1 91 ? 12.447 0.575 -30.213 1.00 90.94 91 GLU A C 1
ATOM 718 O O . GLU A 1 91 ? 11.371 1.058 -29.844 1.00 90.94 91 GLU A O 1
ATOM 723 N N . LYS A 1 92 ? 12.535 -0.672 -30.697 1.00 92.75 92 LYS A N 1
ATOM 724 C CA . LYS A 1 92 ? 11.396 -1.599 -30.769 1.00 92.75 92 LYS A CA 1
ATOM 725 C C . LYS A 1 92 ? 10.895 -1.970 -29.371 1.00 92.75 92 LYS A C 1
ATOM 727 O O . LYS A 1 92 ? 9.692 -1.872 -29.117 1.00 92.75 92 LYS A O 1
ATOM 732 N N . ALA A 1 93 ? 11.800 -2.341 -28.466 1.00 94.00 93 ALA A N 1
ATOM 733 C CA . ALA A 1 93 ? 11.478 -2.673 -27.082 1.00 94.00 93 ALA A CA 1
ATOM 734 C C . ALA A 1 93 ? 10.866 -1.473 -26.350 1.00 94.00 93 ALA A C 1
ATOM 736 O O . ALA A 1 93 ? 9.797 -1.597 -25.760 1.00 94.00 93 ALA A O 1
ATOM 737 N N . ALA A 1 94 ? 11.459 -0.285 -26.469 1.00 93.12 94 ALA A N 1
ATOM 738 C CA . ALA A 1 94 ? 10.951 0.943 -25.869 1.00 93.12 94 ALA A CA 1
ATOM 739 C C . ALA A 1 94 ? 9.525 1.254 -26.344 1.00 93.12 94 ALA A C 1
ATOM 741 O O . ALA A 1 94 ? 8.633 1.478 -25.525 1.00 93.12 94 ALA A O 1
ATOM 742 N N . ARG A 1 95 ? 9.257 1.181 -27.659 1.00 92.62 95 ARG A N 1
ATOM 743 C CA . ARG A 1 95 ? 7.900 1.367 -28.210 1.00 92.62 95 ARG A CA 1
ATOM 744 C C . ARG A 1 95 ? 6.899 0.385 -27.601 1.00 92.62 95 ARG A C 1
ATOM 746 O O . ARG A 1 95 ? 5.797 0.787 -27.226 1.00 92.62 95 ARG A O 1
ATOM 753 N N . ARG A 1 96 ? 7.296 -0.885 -27.474 1.00 95.00 96 ARG A N 1
ATOM 754 C CA . ARG A 1 96 ? 6.470 -1.939 -26.880 1.00 95.00 96 ARG A CA 1
ATOM 755 C C . ARG A 1 96 ? 6.190 -1.678 -25.399 1.00 95.00 96 ARG A C 1
ATOM 757 O O . ARG A 1 96 ? 5.031 -1.683 -24.995 1.00 95.00 96 ARG A O 1
ATOM 764 N N . LYS A 1 97 ? 7.218 -1.368 -24.606 1.00 95.12 97 LYS A N 1
ATOM 765 C CA . LYS A 1 97 ? 7.091 -1.082 -23.169 1.00 95.12 97 LYS A CA 1
ATOM 766 C C . LYS A 1 97 ? 6.248 0.162 -22.897 1.00 95.12 97 LYS A C 1
ATOM 768 O O . LYS A 1 97 ? 5.404 0.125 -22.005 1.00 95.12 97 LYS A O 1
ATOM 773 N N . ARG A 1 98 ? 6.378 1.220 -23.710 1.00 93.38 98 ARG A N 1
ATOM 774 C CA . ARG A 1 98 ? 5.503 2.406 -23.628 1.00 93.38 98 ARG A CA 1
ATOM 775 C C . ARG A 1 98 ? 4.043 2.048 -23.848 1.00 93.38 98 ARG A C 1
ATOM 777 O O . ARG A 1 98 ? 3.201 2.486 -23.069 1.00 93.38 98 ARG A O 1
ATOM 784 N N . LEU A 1 99 ? 3.731 1.254 -24.876 1.00 93.31 99 LEU A N 1
ATOM 785 C CA . LEU A 1 99 ? 2.357 0.827 -25.158 1.00 93.31 99 LEU A CA 1
ATOM 786 C C . LEU A 1 99 ? 1.750 0.082 -23.961 1.00 93.31 99 LEU A C 1
ATOM 788 O O . LEU A 1 99 ? 0.646 0.408 -23.526 1.00 93.31 99 LEU A O 1
ATOM 792 N N . LEU A 1 100 ? 2.483 -0.892 -23.421 1.00 95.25 100 LEU A N 1
ATOM 793 C CA . LEU A 1 100 ? 2.020 -1.713 -22.304 1.00 95.25 100 LEU A CA 1
ATOM 794 C C . LEU A 1 100 ? 1.859 -0.895 -21.023 1.00 95.25 100 LEU A C 1
ATOM 796 O O . LEU A 1 100 ? 0.826 -0.999 -20.363 1.00 95.25 100 LEU A O 1
ATOM 800 N N . LEU A 1 101 ? 2.832 -0.036 -20.698 1.00 94.00 101 LEU A N 1
ATOM 801 C CA . LEU A 1 101 ? 2.742 0.804 -19.508 1.00 94.00 101 LEU A CA 1
ATOM 802 C C . LEU A 1 101 ? 1.621 1.834 -19.636 1.00 94.00 101 LEU A C 1
ATOM 804 O O . LEU A 1 101 ? 0.882 2.041 -18.682 1.00 94.00 101 LEU A O 1
ATOM 808 N N . SER A 1 102 ? 1.433 2.424 -20.820 1.00 91.75 102 SER A N 1
ATOM 809 C CA . SER A 1 102 ? 0.307 3.331 -21.086 1.00 91.75 102 SER A CA 1
ATOM 810 C C . SER A 1 102 ? -1.028 2.650 -20.817 1.00 91.75 102 SER A C 1
ATOM 812 O O . SER A 1 102 ? -1.917 3.248 -20.212 1.00 91.75 102 SER A O 1
ATOM 814 N N . ARG A 1 103 ? -1.167 1.391 -21.249 1.00 92.44 103 ARG A N 1
ATOM 815 C CA . ARG A 1 103 ? -2.376 0.603 -21.019 1.00 92.44 103 ARG A CA 1
ATOM 816 C C . ARG A 1 103 ? -2.587 0.328 -19.534 1.00 92.44 103 ARG A C 1
ATOM 818 O O . ARG A 1 103 ? -3.662 0.621 -19.020 1.00 92.44 103 ARG A O 1
ATOM 825 N N . TYR A 1 104 ? -1.550 -0.150 -18.849 1.00 93.94 104 TYR A N 1
ATOM 826 C CA . TYR A 1 104 ? -1.586 -0.372 -17.407 1.00 93.94 104 TYR A CA 1
ATOM 827 C C . TYR A 1 104 ? -1.957 0.908 -16.637 1.00 93.94 104 TYR A C 1
ATOM 829 O O . TYR A 1 104 ? -2.844 0.882 -15.789 1.00 93.94 104 TYR A O 1
ATOM 837 N N . LEU A 1 105 ? -1.344 2.050 -16.965 1.00 91.25 105 LEU A N 1
ATOM 838 C CA . LEU A 1 105 ? -1.665 3.345 -16.355 1.00 91.25 105 LEU A CA 1
ATOM 839 C C . LEU A 1 105 ? -3.105 3.778 -16.655 1.00 91.25 105 LEU A C 1
ATOM 841 O O . LEU A 1 105 ? -3.752 4.383 -15.801 1.00 91.25 105 LEU A O 1
ATOM 845 N N . GLY A 1 106 ? -3.613 3.451 -17.846 1.00 90.19 106 GLY A N 1
ATOM 846 C CA . GLY A 1 106 ? -5.021 3.595 -18.207 1.00 90.19 106 GLY A CA 1
ATOM 847 C C . GLY A 1 106 ? -5.946 2.867 -17.232 1.00 90.19 106 GLY A C 1
ATOM 848 O O . GLY A 1 106 ? -6.897 3.467 -16.743 1.00 90.19 106 GLY A O 1
ATOM 849 N N . TRP A 1 107 ? -5.628 1.620 -16.880 1.00 92.88 107 TRP A N 1
ATOM 850 C CA . TRP A 1 107 ? -6.388 0.854 -15.889 1.00 92.88 107 TRP A CA 1
ATOM 851 C C . TRP A 1 107 ? -6.192 1.356 -14.459 1.00 92.88 107 TRP A C 1
ATOM 853 O O . TRP A 1 107 ? -7.145 1.398 -13.689 1.00 92.88 107 TRP A O 1
ATOM 863 N N . ALA A 1 108 ? -4.973 1.742 -14.086 1.00 90.69 108 ALA A N 1
ATOM 864 C CA . ALA A 1 108 ? -4.654 2.134 -12.717 1.00 90.69 108 ALA A CA 1
ATOM 865 C C . ALA A 1 108 ? -5.317 3.454 -12.307 1.00 90.69 108 ALA A C 1
ATOM 867 O O . ALA A 1 108 ? -5.834 3.566 -11.200 1.00 90.69 108 ALA A O 1
ATOM 868 N N . GLN A 1 109 ? -5.296 4.449 -13.194 1.00 85.38 109 GLN A N 1
ATOM 869 C CA . GLN A 1 109 ? -5.712 5.818 -12.878 1.00 85.38 109 GLN A CA 1
ATOM 870 C C . GLN A 1 109 ? -7.023 6.232 -13.560 1.00 85.38 109 GLN A C 1
ATOM 872 O O . GLN A 1 109 ? -7.614 7.233 -13.168 1.00 85.38 109 GLN A O 1
ATOM 877 N N . GLY A 1 110 ? -7.467 5.509 -14.592 1.00 81.31 110 GLY A N 1
ATOM 878 C CA . GLY A 1 110 ? -8.641 5.884 -15.381 1.00 81.31 110 GLY A CA 1
ATOM 879 C C . GLY A 1 110 ? -8.394 7.092 -16.289 1.00 81.31 110 GLY A C 1
ATOM 880 O O . GLY A 1 110 ? -7.265 7.367 -16.699 1.00 81.31 110 GLY A O 1
ATOM 881 N N . THR A 1 111 ? -9.453 7.820 -16.613 1.00 71.62 111 THR A N 1
ATOM 882 C CA . THR A 1 111 ? -9.479 9.115 -17.308 1.00 71.62 111 THR A CA 1
ATOM 883 C C . THR A 1 111 ? -10.361 10.084 -16.507 1.00 71.62 111 THR A C 1
ATOM 885 O O . THR A 1 111 ? -11.126 9.638 -15.656 1.00 71.62 111 THR A O 1
ATOM 888 N N . PRO A 1 112 ? -10.351 11.402 -16.783 1.00 71.62 112 PRO A N 1
ATOM 889 C CA . PRO A 1 112 ? -11.288 12.325 -16.131 1.00 71.62 112 PRO A CA 1
ATOM 890 C C . PRO A 1 112 ? -12.768 11.915 -16.269 1.00 71.62 112 PRO A C 1
ATOM 892 O O . PRO A 1 112 ? -13.585 12.263 -15.426 1.00 71.62 112 PRO A O 1
ATOM 895 N N . SER A 1 113 ? -13.108 11.163 -17.323 1.00 69.81 113 SER A N 1
ATOM 896 C CA . SER A 1 113 ? -14.459 10.679 -17.621 1.00 69.81 113 SER A CA 1
ATOM 897 C C . SER A 1 113 ? -14.766 9.259 -17.132 1.00 69.81 113 SER A C 1
ATOM 899 O O . SER A 1 113 ? -15.926 8.856 -17.169 1.00 69.81 113 SER A O 1
ATOM 901 N N . ARG A 1 114 ? -13.763 8.471 -16.719 1.00 75.81 114 ARG A N 1
ATOM 902 C CA . ARG A 1 114 ? -13.941 7.084 -16.261 1.00 75.81 114 ARG A CA 1
ATOM 903 C C . ARG A 1 114 ? -12.949 6.766 -15.143 1.00 75.81 114 ARG A C 1
ATOM 905 O O . ARG A 1 114 ? -11.751 6.899 -15.378 1.00 75.81 114 ARG A O 1
ATOM 912 N N . PRO A 1 115 ? -13.393 6.309 -13.963 1.00 81.25 115 PRO A N 1
ATOM 913 C CA . PRO A 1 115 ? -12.475 5.965 -12.883 1.00 81.25 115 PRO A CA 1
ATOM 914 C C . PRO A 1 115 ? -11.527 4.828 -13.290 1.00 81.25 115 PRO A C 1
ATOM 916 O O . PRO A 1 115 ? -11.805 4.055 -14.210 1.00 81.25 115 PRO A O 1
ATOM 919 N N . GLY A 1 116 ? -10.389 4.732 -12.600 1.00 89.56 116 GLY A N 1
ATOM 920 C CA . GLY A 1 116 ? -9.502 3.578 -12.728 1.00 89.56 116 GLY A CA 1
ATOM 921 C C . GLY A 1 116 ? -10.211 2.283 -12.323 1.00 89.56 116 GLY A C 1
ATOM 922 O O . GLY A 1 116 ? -11.139 2.291 -11.524 1.00 89.56 116 GLY A O 1
ATOM 923 N N . LEU A 1 117 ? -9.751 1.162 -12.868 1.00 93.81 117 LEU A N 1
ATOM 924 C CA . LEU A 1 117 ? -10.309 -0.174 -12.649 1.00 93.81 117 LEU A CA 1
ATOM 925 C C . LEU A 1 117 ? -9.616 -0.927 -11.507 1.00 93.81 117 LEU A C 1
ATOM 927 O O . LEU A 1 117 ? -10.129 -1.933 -11.033 1.00 93.81 117 LEU A O 1
ATOM 931 N N . ILE A 1 118 ? -8.433 -0.475 -11.084 1.00 95.19 118 ILE A N 1
ATOM 932 C CA . ILE A 1 118 ? -7.618 -1.166 -10.075 1.00 95.19 118 ILE A CA 1
ATOM 933 C C . ILE A 1 118 ? -8.099 -0.865 -8.647 1.00 95.19 118 ILE A C 1
ATOM 935 O O . ILE A 1 118 ? -8.216 -1.784 -7.841 1.00 95.19 118 ILE A O 1
ATOM 939 N N . GLY A 1 119 ? -8.383 0.400 -8.319 1.00 93.56 119 GLY A N 1
ATOM 940 C CA . GLY A 1 119 ? -8.875 0.788 -6.986 1.00 93.56 119 GLY A CA 1
ATOM 941 C C . GLY A 1 119 ? -10.203 0.105 -6.634 1.00 93.56 119 GLY A C 1
ATOM 942 O O . GLY A 1 119 ? -10.213 -0.739 -5.735 1.00 93.56 119 GLY A O 1
ATOM 943 N N . PRO A 1 120 ? -11.269 0.338 -7.426 1.00 94.31 120 PRO A N 1
ATOM 944 C CA . PRO A 1 120 ? -12.585 -0.248 -7.178 1.00 94.31 120 PRO A CA 1
ATOM 945 C C . PRO A 1 120 ? -12.584 -1.779 -7.125 1.00 94.31 120 PRO A C 1
ATOM 947 O O . PRO A 1 120 ? -13.306 -2.370 -6.329 1.00 94.31 120 PRO A O 1
ATOM 950 N N . ALA A 1 121 ? -11.748 -2.448 -7.928 1.00 96.12 121 ALA A N 1
ATOM 951 C CA . ALA A 1 121 ? -11.657 -3.906 -7.894 1.00 96.12 121 ALA A CA 1
ATOM 952 C C . ALA A 1 121 ? -11.128 -4.432 -6.553 1.00 96.12 121 ALA A C 1
ATOM 954 O O . ALA A 1 121 ? -11.637 -5.424 -6.039 1.00 96.12 121 ALA A O 1
ATOM 955 N N . ALA A 1 122 ? -10.136 -3.771 -5.948 1.00 96.56 122 ALA A N 1
ATOM 956 C CA . ALA A 1 122 ? -9.663 -4.180 -4.627 1.00 96.56 122 ALA A CA 1
ATOM 957 C C . ALA A 1 122 ? -10.694 -3.928 -3.531 1.00 96.56 122 ALA A C 1
ATOM 959 O O . ALA A 1 122 ? -10.814 -4.751 -2.626 1.00 96.56 122 ALA A O 1
ATOM 960 N N . GLU A 1 123 ? -11.436 -2.825 -3.614 1.00 96.81 123 GLU A N 1
ATOM 961 C CA . GLU A 1 123 ? -12.530 -2.530 -2.686 1.00 96.81 123 GLU A CA 1
ATOM 962 C C . GLU A 1 123 ? -13.627 -3.597 -2.776 1.00 96.81 123 GLU A C 1
ATOM 964 O O . GLU A 1 123 ? -14.058 -4.121 -1.750 1.00 96.81 123 GLU A O 1
ATOM 969 N N . GLN A 1 124 ? -14.009 -4.003 -3.991 1.00 96.81 124 GLN A N 1
ATOM 970 C CA . GLN A 1 124 ? -14.985 -5.072 -4.227 1.00 96.81 124 GLN A CA 1
ATOM 971 C C . GLN A 1 124 ? -14.505 -6.427 -3.695 1.00 96.81 124 GLN A C 1
ATOM 973 O O . GLN A 1 124 ? -15.241 -7.101 -2.973 1.00 96.81 124 GLN A O 1
ATOM 978 N N . VAL A 1 125 ? -13.265 -6.819 -4.001 1.00 97.81 125 VAL A N 1
ATOM 979 C CA . VAL A 1 125 ? -12.687 -8.082 -3.514 1.00 97.81 125 VAL A CA 1
ATOM 980 C C . VAL A 1 125 ? -12.571 -8.078 -1.992 1.00 97.81 125 VAL A C 1
ATOM 982 O O . VAL A 1 125 ? -12.915 -9.067 -1.339 1.00 97.81 125 VAL A O 1
ATOM 985 N N . PHE A 1 126 ? -12.127 -6.971 -1.395 1.00 98.06 126 PHE A N 1
ATOM 986 C CA . PHE A 1 126 ? -12.072 -6.845 0.057 1.00 98.06 126 PHE A CA 1
ATOM 987 C C . PHE A 1 126 ? -13.471 -6.924 0.674 1.00 98.06 126 PHE A C 1
ATOM 989 O O . PHE A 1 126 ? -13.654 -7.664 1.637 1.00 98.06 126 PHE A O 1
ATOM 996 N N . HIS A 1 127 ? -14.458 -6.225 0.105 1.00 98.19 127 HIS A N 1
ATOM 997 C CA . HIS A 1 127 ? -15.843 -6.255 0.567 1.00 98.19 127 HIS A CA 1
ATOM 998 C C . HIS A 1 127 ? -16.423 -7.677 0.534 1.00 98.19 127 HIS A C 1
ATOM 1000 O O . HIS A 1 127 ? -16.914 -8.174 1.547 1.00 98.19 127 HIS A O 1
ATOM 1006 N N . ALA A 1 128 ? -16.279 -8.384 -0.590 1.00 98.12 128 ALA A N 1
ATOM 1007 C CA . ALA A 1 128 ? -16.698 -9.778 -0.698 1.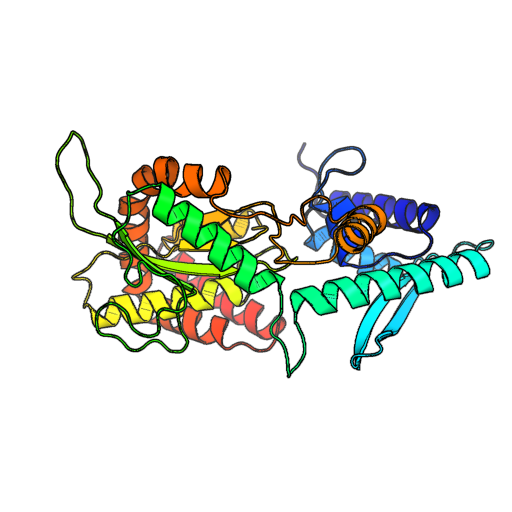00 98.12 128 ALA A CA 1
ATOM 1008 C C . ALA A 1 128 ? -15.980 -10.673 0.329 1.00 98.12 128 ALA A C 1
ATOM 1010 O O . ALA A 1 128 ? -16.594 -11.550 0.939 1.00 98.12 128 ALA A O 1
ATOM 1011 N N . SER A 1 129 ? -14.691 -10.418 0.573 1.00 98.44 129 SER A N 1
ATOM 1012 C CA . SER A 1 129 ? -13.900 -11.153 1.563 1.00 98.44 129 SER A CA 1
ATOM 1013 C C . SER A 1 129 ? -14.407 -10.928 2.986 1.00 98.44 129 SER A C 1
ATOM 1015 O O . SER A 1 129 ? -14.650 -11.902 3.692 1.00 98.44 129 SER A O 1
ATOM 1017 N N . ILE A 1 130 ? -14.603 -9.676 3.415 1.00 98.00 130 ILE A N 1
ATOM 1018 C CA . ILE A 1 130 ? -15.054 -9.369 4.781 1.00 98.00 130 ILE A CA 1
ATOM 1019 C C . ILE A 1 130 ? -16.475 -9.882 5.030 1.00 98.00 130 ILE A C 1
ATOM 1021 O O . ILE A 1 130 ? -16.709 -10.493 6.072 1.00 98.00 130 ILE A O 1
ATOM 1025 N N . VAL A 1 131 ? -17.384 -9.750 4.056 1.00 97.81 131 VAL A N 1
ATOM 1026 C CA . VAL A 1 131 ? -18.747 -10.303 4.138 1.00 97.81 131 VAL A CA 1
ATOM 1027 C C . VAL A 1 131 ? -18.707 -11.822 4.290 1.00 97.81 131 VAL A C 1
ATOM 1029 O O . VAL A 1 131 ? -19.373 -12.362 5.170 1.00 97.81 131 VAL A O 1
ATOM 1032 N N . SER A 1 132 ? -17.871 -12.514 3.506 1.00 97.56 132 SER A N 1
ATOM 1033 C CA . SER A 1 132 ? -17.771 -13.979 3.566 1.00 97.56 132 SER A CA 1
ATOM 1034 C C . SER A 1 132 ? -17.309 -14.519 4.925 1.00 97.56 132 SER A C 1
ATOM 1036 O O . SER A 1 132 ? -17.567 -15.678 5.238 1.00 97.56 132 SER A O 1
ATOM 1038 N N . THR A 1 133 ? -16.651 -13.694 5.751 1.00 96.69 133 THR A N 1
ATOM 1039 C CA . THR A 1 133 ? -16.238 -14.114 7.097 1.00 96.69 133 THR A CA 1
ATOM 1040 C C . THR A 1 133 ? -17.394 -14.184 8.090 1.00 96.69 133 THR A C 1
ATOM 1042 O O . THR A 1 133 ? -17.274 -14.885 9.091 1.00 96.69 133 THR A O 1
ATOM 1045 N N . GLY A 1 134 ? -18.466 -13.409 7.881 1.00 94.25 134 GLY A N 1
ATOM 1046 C CA . GLY A 1 134 ? -19.541 -13.230 8.864 1.00 94.25 134 GLY A CA 1
ATOM 1047 C C . GLY A 1 134 ? -19.099 -12.636 10.213 1.00 94.25 134 GLY A C 1
ATOM 1048 O O . GLY A 1 134 ? -19.904 -12.569 11.135 1.00 94.25 134 GLY A O 1
ATOM 1049 N N . ALA A 1 135 ? -17.838 -12.210 10.356 1.00 92.88 135 ALA A N 1
ATOM 1050 C CA . ALA A 1 135 ? -17.255 -11.808 11.639 1.00 92.88 135 ALA A CA 1
ATOM 1051 C C . ALA A 1 135 ? -17.450 -10.317 11.970 1.00 92.88 135 ALA A C 1
ATOM 1053 O O . ALA A 1 135 ? -17.118 -9.882 13.074 1.00 92.88 135 ALA A O 1
ATOM 1054 N N . PHE A 1 136 ? -17.955 -9.527 11.019 1.00 97.62 136 PHE A N 1
ATOM 1055 C CA . PHE A 1 136 ? -18.055 -8.073 11.126 1.00 97.62 136 PHE A CA 1
ATOM 1056 C C . PHE A 1 136 ? -19.480 -7.597 10.862 1.00 97.62 136 PHE A C 1
ATOM 1058 O O . PHE A 1 136 ? -20.107 -7.995 9.881 1.00 97.62 136 PHE A O 1
ATOM 1065 N N . THR A 1 137 ? -19.941 -6.650 11.675 1.00 97.94 137 THR A N 1
ATOM 1066 C CA . THR A 1 137 ? -21.135 -5.852 11.380 1.00 97.94 137 THR A CA 1
ATOM 1067 C C . THR A 1 137 ? -20.703 -4.613 10.606 1.00 97.94 137 THR A C 1
ATOM 1069 O O . THR A 1 137 ? -20.163 -3.670 11.187 1.00 97.94 137 THR A O 1
ATOM 1072 N N . LEU A 1 138 ? -20.885 -4.621 9.286 1.00 98.19 138 LEU A N 1
ATOM 1073 C CA . LEU A 1 138 ? -20.455 -3.522 8.417 1.00 98.19 138 LEU A CA 1
ATOM 1074 C C . LEU A 1 138 ? -21.350 -2.289 8.572 1.00 98.19 138 LEU A C 1
ATOM 1076 O O . LEU A 1 138 ? -22.567 -2.402 8.677 1.00 98.19 138 LEU A O 1
ATOM 1080 N N . ALA A 1 139 ? -20.743 -1.102 8.512 1.00 97.56 139 ALA A N 1
ATOM 1081 C CA . ALA A 1 139 ? -21.469 0.167 8.468 1.00 97.56 139 ALA A CA 1
ATOM 1082 C C . ALA A 1 139 ? -22.265 0.332 7.160 1.00 97.56 139 ALA A C 1
ATOM 1084 O O . ALA A 1 139 ? -23.296 0.999 7.150 1.00 97.56 139 ALA A O 1
ATOM 1085 N N . ARG A 1 140 ? -21.783 -0.285 6.072 1.00 96.94 140 ARG A N 1
ATOM 1086 C CA . ARG A 1 140 ? -22.456 -0.383 4.770 1.00 96.94 140 ARG A CA 1
ATOM 1087 C C . ARG A 1 140 ? -22.392 -1.824 4.255 1.00 96.94 140 ARG A C 1
ATOM 1089 O O . ARG A 1 140 ? -21.412 -2.190 3.599 1.00 96.94 140 ARG A O 1
ATOM 1096 N N . PRO A 1 141 ? -23.374 -2.674 4.602 1.00 95.31 141 PRO A N 1
ATOM 1097 C CA . PRO A 1 141 ? -23.412 -4.073 4.176 1.00 95.31 141 PRO A CA 1
ATOM 1098 C C . PRO A 1 141 ? -23.460 -4.269 2.656 1.00 95.31 141 PRO A C 1
ATOM 1100 O O . PRO A 1 141 ? -23.016 -5.298 2.169 1.00 95.31 141 PRO A O 1
ATOM 1103 N N . GLU A 1 142 ? -23.966 -3.285 1.916 1.00 94.12 142 GLU A N 1
ATOM 1104 C CA . GLU A 1 142 ? -24.019 -3.249 0.451 1.00 94.12 142 GLU A CA 1
ATOM 1105 C C . GLU A 1 142 ? -22.692 -2.836 -0.213 1.00 94.12 142 GLU A C 1
ATOM 1107 O O . GLU A 1 142 ? -22.558 -2.916 -1.434 1.00 94.12 142 GLU A O 1
ATOM 1112 N N . GLY A 1 143 ? -21.721 -2.380 0.584 1.00 92.62 143 GLY A N 1
ATOM 1113 C CA . GLY A 1 143 ? -20.421 -1.904 0.124 1.00 92.62 143 GLY A CA 1
ATOM 1114 C C . GLY A 1 143 ? -20.369 -0.416 -0.239 1.00 92.62 143 GLY A C 1
ATOM 1115 O O . GLY A 1 143 ? -21.342 0.336 -0.133 1.00 92.62 143 GLY A O 1
ATOM 1116 N N . GLY A 1 144 ? -19.176 0.003 -0.662 1.00 92.44 144 GLY A N 1
ATOM 1117 C CA . GLY A 1 144 ? -18.850 1.378 -1.031 1.00 92.44 144 GLY A CA 1
ATOM 1118 C C . GLY A 1 144 ? -18.470 2.285 0.141 1.00 92.44 144 GLY A C 1
ATOM 1119 O O . GLY A 1 144 ? -18.543 1.919 1.313 1.00 92.44 144 GLY A O 1
ATOM 1120 N N . ASP A 1 145 ? -18.097 3.508 -0.221 1.00 96.12 145 ASP A N 1
ATOM 1121 C CA . ASP A 1 145 ? -17.548 4.533 0.661 1.00 96.12 145 ASP A CA 1
ATOM 1122 C C . ASP A 1 145 ? -18.376 4.805 1.925 1.00 96.12 145 ASP A C 1
ATOM 1124 O O . ASP A 1 145 ? -19.596 5.022 1.875 1.00 96.12 145 ASP A O 1
ATOM 1128 N N . VAL A 1 146 ? -17.677 4.922 3.057 1.00 97.81 146 VAL A N 1
ATOM 1129 C CA . VAL A 1 146 ? -18.224 5.331 4.355 1.00 97.81 146 VAL A CA 1
ATOM 1130 C C . VAL A 1 146 ? -17.823 6.779 4.641 1.00 97.81 146 VAL A C 1
ATOM 1132 O O . VAL A 1 146 ? -16.707 7.067 5.069 1.00 97.81 146 VAL A O 1
ATOM 1135 N N . LYS A 1 147 ? -18.748 7.717 4.406 1.00 97.94 147 LYS A N 1
ATOM 1136 C CA . LYS A 1 147 ? -18.524 9.170 4.591 1.00 97.94 147 LYS A CA 1
ATOM 1137 C C . LYS A 1 147 ? -18.613 9.626 6.050 1.00 97.94 147 LYS A C 1
ATOM 1139 O O . LYS A 1 147 ? -18.060 10.665 6.408 1.00 97.94 147 LYS A O 1
ATOM 1144 N N . SER A 1 148 ? -19.314 8.865 6.883 1.00 97.94 148 SER A N 1
ATOM 1145 C CA . SER A 1 148 ? -19.467 9.133 8.309 1.00 97.94 148 SER A CA 1
ATOM 1146 C C . SER A 1 148 ? -19.412 7.843 9.107 1.00 97.94 148 SER A C 1
ATOM 1148 O O . SER A 1 148 ? -20.026 6.853 8.713 1.00 97.94 148 SER A O 1
ATOM 1150 N N . PHE A 1 149 ? -18.728 7.863 10.244 1.00 98.38 149 PHE A N 1
ATOM 1151 C CA . PHE A 1 149 ? -18.616 6.713 11.135 1.00 98.38 149 PHE A CA 1
ATOM 1152 C C . PHE A 1 149 ? -18.507 7.192 12.586 1.00 98.38 149 PHE A C 1
ATOM 1154 O O . PHE A 1 149 ? -17.982 8.276 12.827 1.00 98.38 149 PHE A O 1
ATOM 1161 N N . LEU A 1 150 ? -19.062 6.440 13.544 1.00 97.62 150 LEU A N 1
ATOM 1162 C CA . LEU A 1 150 ? -19.122 6.819 14.971 1.00 97.62 150 LEU A CA 1
ATOM 1163 C C . LEU A 1 150 ? -19.629 8.260 15.223 1.00 97.62 150 LEU A C 1
ATOM 1165 O O . LEU A 1 150 ? -19.132 8.977 16.088 1.00 97.62 150 LEU A O 1
ATOM 1169 N N . GLY A 1 151 ? -20.598 8.719 14.423 1.00 96.44 151 GLY A N 1
ATOM 1170 C CA . GLY A 1 151 ? -21.160 10.071 14.534 1.00 96.44 151 GLY A CA 1
ATOM 1171 C C . GLY A 1 151 ? -20.234 11.208 14.073 1.00 96.44 151 GLY A C 1
ATOM 1172 O O . GLY A 1 151 ? -20.542 12.373 14.326 1.00 96.44 151 GLY A O 1
ATOM 1173 N N . LEU A 1 152 ? -19.112 10.904 13.410 1.00 97.94 152 LEU A N 1
ATOM 1174 C CA . LEU A 1 152 ? -18.210 11.879 12.795 1.00 97.94 152 LEU A CA 1
ATOM 1175 C C . LEU A 1 152 ? -18.341 11.854 11.269 1.00 97.94 152 LEU A C 1
ATOM 1177 O O . LEU A 1 152 ? -18.223 10.792 10.660 1.00 97.94 152 LEU A O 1
ATOM 1181 N N . ALA A 1 153 ? -18.503 13.021 10.643 1.00 98.12 153 ALA A N 1
ATOM 1182 C CA . ALA A 1 153 ? -18.271 13.182 9.2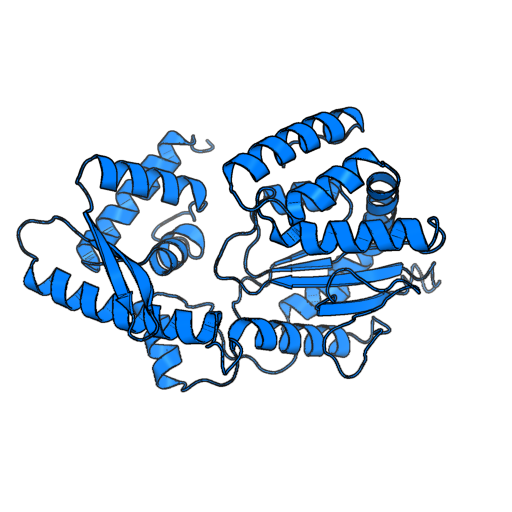08 1.00 98.12 153 ALA A CA 1
ATOM 1183 C C . ALA A 1 153 ? -16.760 13.204 8.931 1.00 98.12 153 ALA A C 1
ATOM 1185 O O . ALA A 1 153 ? -16.023 13.997 9.524 1.00 98.12 153 ALA A O 1
ATOM 1186 N N . LEU A 1 154 ? -16.288 12.320 8.056 1.00 97.19 154 LEU A N 1
ATOM 1187 C CA . LEU A 1 154 ? -14.861 12.109 7.841 1.00 97.19 154 LEU A CA 1
ATOM 1188 C C . LEU A 1 154 ? -14.296 13.085 6.795 1.00 97.19 154 LEU A C 1
ATOM 1190 O O . LEU A 1 154 ? -14.973 13.395 5.810 1.00 97.19 154 LEU A O 1
ATOM 1194 N N . PRO A 1 155 ? -13.041 13.552 6.956 1.00 93.19 155 PRO A N 1
ATOM 1195 C CA . PRO A 1 155 ? -12.349 14.309 5.918 1.00 93.19 155 PRO A CA 1
ATOM 1196 C C . PRO A 1 155 ? -11.987 13.356 4.772 1.00 93.19 155 PRO A C 1
ATOM 1198 O O . PRO A 1 155 ? -10.892 12.802 4.742 1.00 93.19 155 PRO A O 1
ATOM 1201 N N . GLY A 1 156 ? -12.927 13.127 3.859 1.00 94.56 156 GLY A N 1
ATOM 1202 C CA . GLY A 1 156 ? -12.868 12.059 2.859 1.00 94.56 156 GLY A CA 1
ATOM 1203 C C . GLY A 1 156 ? -13.358 10.712 3.417 1.00 94.56 156 GLY A C 1
ATOM 1204 O O . GLY A 1 156 ? -13.154 10.435 4.602 1.00 94.56 156 GLY A O 1
ATOM 1205 N N . PRO A 1 157 ? -14.020 9.882 2.592 1.00 97.00 157 PRO A N 1
ATOM 1206 C CA . PRO A 1 157 ? -14.593 8.619 3.047 1.00 97.00 157 PRO A CA 1
ATOM 1207 C C . PRO A 1 157 ? -13.524 7.592 3.443 1.00 97.00 157 PRO A C 1
ATOM 1209 O O . PRO A 1 157 ? -12.360 7.709 3.055 1.00 97.00 157 PRO A O 1
ATOM 1212 N N . LEU A 1 158 ? -13.916 6.600 4.243 1.00 98.19 158 LEU A N 1
ATOM 1213 C CA . LEU A 1 158 ? -13.210 5.318 4.357 1.00 98.19 158 LEU A CA 1
ATOM 1214 C C . LEU A 1 158 ? -13.693 4.375 3.258 1.00 98.19 158 LEU A C 1
ATOM 1216 O O . LEU A 1 158 ? -14.876 4.404 2.914 1.00 98.19 158 LEU A O 1
ATOM 1220 N N . ASP A 1 159 ? -12.807 3.498 2.797 1.00 97.88 159 ASP A N 1
ATOM 1221 C CA . ASP A 1 159 ? -13.147 2.482 1.796 1.00 97.88 159 ASP A CA 1
ATOM 1222 C C . ASP A 1 159 ? -14.084 1.408 2.390 1.00 97.88 159 ASP A C 1
ATOM 1224 O O . ASP A 1 159 ? -14.907 0.818 1.695 1.00 97.88 159 ASP A O 1
ATOM 1228 N N . SER A 1 160 ? -13.993 1.165 3.705 1.00 98.31 160 SER A N 1
ATOM 1229 C CA . SER A 1 160 ? -14.970 0.382 4.467 1.00 98.31 160 SER A CA 1
ATOM 1230 C C . SER A 1 160 ? -14.905 0.714 5.962 1.00 98.31 160 SER A C 1
ATOM 1232 O O . SER A 1 160 ? -13.942 1.304 6.457 1.00 98.31 160 SER A O 1
ATOM 1234 N N . ALA A 1 161 ? -15.938 0.341 6.711 1.00 98.56 161 ALA A N 1
ATOM 1235 C CA . ALA A 1 161 ? -15.929 0.399 8.166 1.00 98.56 161 ALA A CA 1
ATOM 1236 C C . ALA A 1 161 ? -16.932 -0.597 8.753 1.00 98.56 161 ALA A C 1
ATOM 1238 O O . ALA A 1 161 ? -17.926 -0.951 8.114 1.00 98.56 161 ALA A O 1
ATOM 1239 N N . GLY A 1 162 ? -16.712 -1.008 9.996 1.00 98.31 162 GLY A N 1
ATOM 1240 C CA . GLY A 1 162 ? -17.657 -1.850 10.719 1.00 98.31 162 GLY A CA 1
ATOM 1241 C C . GLY A 1 162 ? -17.269 -2.062 12.172 1.00 98.31 162 GLY A C 1
ATOM 1242 O O . GLY A 1 162 ? -16.369 -1.405 12.694 1.00 98.31 162 GLY A O 1
ATOM 1243 N N . PHE A 1 163 ? -17.951 -3.000 12.812 1.00 98.56 163 PHE A N 1
ATOM 1244 C CA . PHE A 1 163 ? -17.682 -3.424 14.177 1.00 98.56 163 PHE A CA 1
ATOM 1245 C C . PHE A 1 163 ? -17.286 -4.894 14.201 1.00 98.56 163 PHE A C 1
ATOM 1247 O O . PHE A 1 163 ? -17.912 -5.724 13.541 1.00 98.56 163 PHE A O 1
ATOM 1254 N N . PHE A 1 164 ? -16.265 -5.203 14.989 1.00 98.44 164 PHE A N 1
ATOM 1255 C CA . PHE A 1 164 ? -15.842 -6.559 15.303 1.00 98.44 164 PHE A CA 1
ATOM 1256 C C . PHE A 1 164 ? -16.140 -6.848 16.774 1.00 98.44 164 PHE A C 1
ATOM 1258 O O . PHE A 1 164 ? -15.758 -6.065 17.645 1.00 98.44 164 PHE A O 1
ATOM 1265 N N . LEU A 1 165 ? -16.810 -7.964 17.060 1.00 97.25 165 LEU A N 1
ATOM 1266 C CA . LEU A 1 165 ? -17.072 -8.411 18.427 1.00 97.25 165 LEU A CA 1
ATOM 1267 C C . LEU A 1 165 ? -16.095 -9.545 18.777 1.00 97.25 165 LEU A C 1
ATOM 1269 O O . LEU A 1 165 ? -16.299 -10.672 18.322 1.00 97.25 165 LEU A O 1
ATOM 1273 N N . PRO A 1 166 ? -15.027 -9.286 19.555 1.00 94.38 166 PRO A N 1
ATOM 1274 C CA . PRO A 1 166 ? -14.131 -10.348 19.990 1.00 94.38 166 PRO A CA 1
ATOM 1275 C C . PRO A 1 166 ? -14.890 -11.340 20.873 1.00 94.38 166 PRO A C 1
ATOM 1277 O O . PRO A 1 166 ? -15.676 -10.940 21.730 1.00 94.38 166 PRO A O 1
ATOM 1280 N N . VAL A 1 167 ? -14.627 -12.633 20.692 1.00 91.12 167 VAL A N 1
ATOM 1281 C CA . VAL A 1 167 ? -15.163 -13.70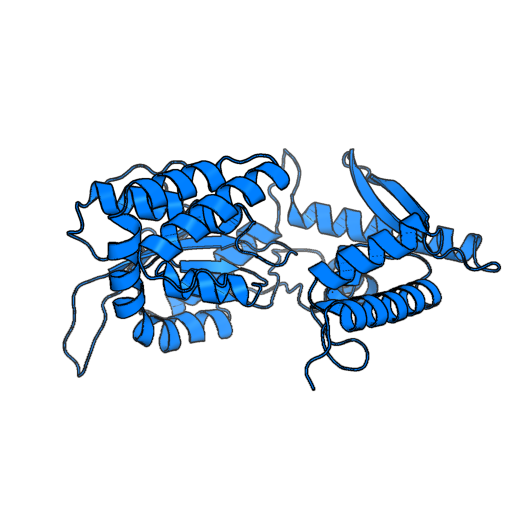3 21.542 1.00 91.12 167 VAL A CA 1
ATOM 1282 C C . VAL A 1 167 ? -13.991 -14.500 22.100 1.00 91.12 167 VAL A C 1
ATOM 1284 O O . VAL A 1 167 ? -13.209 -15.072 21.341 1.00 91.12 167 VAL A O 1
ATOM 1287 N N . ALA A 1 168 ? -13.867 -14.542 23.424 1.00 87.19 168 ALA A N 1
ATOM 1288 C CA . ALA A 1 168 ? -12.837 -15.299 24.128 1.00 87.19 168 ALA A CA 1
ATOM 1289 C C . ALA A 1 168 ? -13.507 -16.349 25.018 1.00 87.19 168 ALA A C 1
ATOM 1291 O O . ALA A 1 168 ? -14.347 -16.011 25.846 1.00 87.19 168 ALA A O 1
ATOM 1292 N N . ASN A 1 169 ? -13.163 -17.628 24.838 1.00 88.25 169 ASN A N 1
ATOM 1293 C CA . ASN A 1 169 ? -13.757 -18.749 25.586 1.00 88.25 169 ASN A CA 1
ATOM 1294 C C . ASN A 1 169 ? -15.302 -18.761 25.563 1.00 88.25 169 ASN A C 1
ATOM 1296 O O . ASN A 1 169 ? -15.943 -19.087 26.556 1.00 88.25 169 ASN A O 1
ATOM 1300 N N . GLY A 1 170 ? -15.903 -18.363 24.435 1.00 88.12 170 GLY A N 1
ATOM 1301 C CA . GLY A 1 170 ? -17.360 -18.266 24.279 1.00 88.12 170 GLY A CA 1
ATOM 1302 C C . GLY A 1 170 ? -17.997 -17.013 24.893 1.00 88.12 170 GLY A C 1
ATOM 1303 O O . GLY A 1 170 ? -19.206 -16.839 24.777 1.00 88.12 170 GLY A O 1
ATOM 1304 N N . ILE A 1 171 ? -17.210 -16.125 25.505 1.00 91.50 171 ILE A N 1
ATOM 1305 C CA . ILE A 1 171 ? -17.690 -14.888 26.125 1.00 91.50 171 ILE A CA 1
ATOM 1306 C C . ILE A 1 171 ? -17.432 -13.711 25.173 1.00 91.50 171 ILE A C 1
ATOM 1308 O O . ILE A 1 171 ? -16.281 -13.499 24.771 1.00 91.50 171 ILE A O 1
ATOM 1312 N N . PRO A 1 172 ? -18.467 -12.937 24.794 1.00 92.00 172 PRO A N 1
ATOM 1313 C CA . PRO A 1 172 ? -18.289 -11.740 23.984 1.00 92.00 172 PRO A CA 1
ATOM 1314 C C . PRO A 1 172 ? -17.606 -10.630 24.795 1.00 92.00 172 PRO A C 1
ATOM 1316 O O . PRO A 1 172 ? -17.988 -10.338 25.928 1.00 92.00 172 PRO A O 1
ATOM 1319 N N . GLY A 1 173 ? -16.592 -10.006 24.202 1.00 92.25 173 GLY A N 1
ATOM 1320 C CA . GLY A 1 173 ? -15.919 -8.826 24.736 1.00 92.25 173 GLY A CA 1
ATOM 1321 C C . GLY A 1 173 ? -16.595 -7.519 24.313 1.00 92.25 173 GLY A C 1
ATOM 1322 O O . GLY A 1 173 ? -17.742 -7.491 23.871 1.00 92.25 173 GLY A O 1
ATOM 1323 N N . ARG A 1 174 ? -15.866 -6.403 24.426 1.00 94.38 174 ARG A N 1
ATOM 1324 C CA . ARG A 1 174 ? -16.334 -5.098 23.929 1.00 94.38 174 ARG A CA 1
ATOM 1325 C C . ARG A 1 174 ? -16.219 -5.043 22.408 1.00 94.38 174 ARG A C 1
ATOM 1327 O O . ARG A 1 174 ? -15.184 -5.416 21.863 1.00 94.38 174 ARG A O 1
ATOM 1334 N N . ALA A 1 175 ? -17.252 -4.532 21.741 1.00 97.25 175 ALA A N 1
ATOM 1335 C CA . ALA A 1 175 ? -17.200 -4.276 20.306 1.00 97.25 175 ALA A CA 1
ATOM 1336 C C . ALA A 1 175 ? -16.075 -3.280 19.971 1.00 97.25 175 ALA A C 1
ATOM 1338 O O . ALA A 1 175 ? -15.917 -2.259 20.642 1.00 97.25 175 ALA A O 1
ATOM 1339 N N . ILE A 1 176 ? -15.315 -3.589 18.924 1.00 98.62 176 ILE A N 1
ATOM 1340 C CA . ILE A 1 176 ? -14.203 -2.788 18.413 1.00 98.62 176 ILE A CA 1
ATOM 1341 C C . ILE A 1 176 ? -14.644 -2.175 17.087 1.00 98.62 176 ILE A C 1
ATOM 1343 O O . ILE A 1 176 ? -15.082 -2.891 16.187 1.00 98.62 176 ILE A O 1
ATOM 1347 N N . ALA A 1 177 ? -14.526 -0.860 16.952 1.00 98.81 177 ALA A N 1
ATOM 1348 C CA . ALA A 1 177 ? -14.753 -0.166 15.695 1.00 98.81 177 ALA A CA 1
ATOM 1349 C C . ALA A 1 177 ? -13.542 -0.335 14.764 1.00 98.81 177 ALA A C 1
ATOM 1351 O O . ALA A 1 177 ? -12.393 -0.166 15.170 1.00 98.81 177 ALA A O 1
ATOM 1352 N N . VAL A 1 178 ? -13.796 -0.659 13.499 1.00 98.81 178 VAL A N 1
ATOM 1353 C CA . VAL A 1 178 ? -12.768 -1.055 12.529 1.00 98.81 178 VAL A CA 1
ATOM 1354 C C . VAL A 1 178 ? -12.867 -0.157 11.295 1.00 98.81 178 VAL A C 1
ATOM 1356 O O . VAL A 1 178 ? -13.574 -0.503 10.347 1.00 98.81 178 VAL A O 1
ATOM 1359 N N . PRO A 1 179 ? -12.226 1.028 11.294 1.00 98.81 179 PRO A N 1
ATOM 1360 C CA . PRO A 1 179 ? -12.084 1.833 10.087 1.00 98.81 179 PRO A CA 1
ATOM 1361 C C . PRO A 1 179 ? -11.076 1.167 9.143 1.00 98.81 179 PRO A C 1
ATOM 1363 O O . PRO A 1 179 ? -10.016 0.716 9.586 1.00 98.81 179 PRO A O 1
ATOM 1366 N N . ILE A 1 180 ? -11.404 1.094 7.851 1.00 98.81 180 ILE A N 1
ATOM 1367 C CA . ILE A 1 180 ? -10.621 0.354 6.858 1.00 98.81 180 ILE A CA 1
ATOM 1368 C C . ILE A 1 180 ? -10.269 1.256 5.674 1.00 98.81 180 ILE A C 1
ATOM 1370 O O . ILE A 1 180 ? -11.133 1.936 5.122 1.00 98.81 180 ILE A O 1
ATOM 1374 N N . GLU A 1 181 ? -9.002 1.209 5.266 1.00 98.50 181 GLU A N 1
ATOM 1375 C CA . GLU A 1 181 ? -8.508 1.841 4.041 1.00 98.50 181 GLU A CA 1
ATOM 1376 C C . GLU A 1 181 ? -7.785 0.812 3.170 1.00 98.50 181 GLU A C 1
ATOM 1378 O O . GLU A 1 181 ? -7.003 0.000 3.670 1.00 98.50 181 GLU A O 1
ATOM 1383 N N . ILE A 1 182 ? -8.014 0.866 1.864 1.00 98.00 182 ILE A N 1
ATOM 1384 C CA . ILE A 1 182 ? -7.553 -0.084 0.864 1.00 98.00 182 ILE A CA 1
ATOM 1385 C C . ILE A 1 182 ? -6.757 0.672 -0.198 1.00 98.00 182 ILE A C 1
ATOM 1387 O O . ILE A 1 182 ? -7.235 1.600 -0.845 1.00 98.00 182 ILE A O 1
ATOM 1391 N N . LYS A 1 183 ? -5.505 0.265 -0.411 1.00 95.69 183 LYS A N 1
ATOM 1392 C CA . LYS A 1 183 ? -4.620 0.853 -1.423 1.00 95.69 183 LYS A CA 1
ATOM 1393 C C . LYS A 1 183 ? -4.056 -0.225 -2.334 1.00 95.69 183 LYS A C 1
ATOM 1395 O O . LYS A 1 183 ? -3.113 -0.941 -2.003 1.00 95.69 183 LYS A O 1
ATOM 1400 N N . ASN A 1 184 ? -4.611 -0.297 -3.539 1.00 94.56 184 ASN A N 1
ATOM 1401 C CA . ASN A 1 184 ? -4.229 -1.272 -4.560 1.00 94.56 184 ASN A CA 1
ATOM 1402 C C . ASN A 1 184 ? -3.174 -0.733 -5.547 1.00 94.56 184 ASN A C 1
ATOM 1404 O O . ASN A 1 184 ? -3.220 -0.960 -6.759 1.00 94.56 184 ASN A O 1
ATOM 1408 N N . LEU A 1 185 ? -2.229 0.046 -5.024 1.00 90.50 185 LEU A N 1
ATOM 1409 C CA . LEU A 1 185 ? -1.171 0.672 -5.810 1.00 90.50 185 LEU A CA 1
ATOM 1410 C C . LEU A 1 185 ? -0.065 -0.340 -6.134 1.00 90.50 185 LEU A C 1
ATOM 1412 O O . LEU A 1 185 ? 0.249 -1.227 -5.338 1.00 90.50 185 LEU A O 1
ATOM 1416 N N . ARG A 1 186 ? 0.575 -0.176 -7.295 1.00 91.44 186 ARG A N 1
ATOM 1417 C CA . ARG A 1 186 ? 1.795 -0.914 -7.664 1.00 91.44 186 ARG A CA 1
ATOM 1418 C C . ARG A 1 186 ? 3.022 -0.229 -7.078 1.00 91.44 186 ARG A C 1
ATOM 1420 O O . ARG A 1 186 ? 3.914 0.188 -7.806 1.00 91.44 186 ARG A O 1
ATOM 1427 N N . ASP A 1 187 ? 3.016 -0.096 -5.764 1.00 88.88 187 ASP A N 1
ATOM 1428 C CA . ASP A 1 187 ? 4.132 0.424 -4.992 1.00 88.88 187 ASP A CA 1
ATOM 1429 C C . ASP A 1 187 ? 4.249 -0.364 -3.685 1.00 88.88 187 ASP A C 1
ATOM 1431 O O . ASP A 1 187 ? 3.326 -1.082 -3.285 1.00 88.88 187 ASP A O 1
ATOM 1435 N N . TRP A 1 188 ? 5.404 -0.257 -3.045 1.00 93.19 188 TRP A N 1
ATOM 1436 C CA . TRP A 1 188 ? 5.616 -0.770 -1.703 1.00 93.19 188 TRP A CA 1
ATOM 1437 C C . TRP A 1 188 ? 5.268 0.314 -0.697 1.00 93.19 188 TRP A C 1
ATOM 1439 O O . TRP A 1 188 ? 5.781 1.426 -0.767 1.00 93.19 188 TRP A O 1
ATOM 1449 N N . ILE A 1 189 ? 4.415 -0.018 0.266 1.00 95.12 189 ILE A N 1
ATOM 1450 C CA . ILE A 1 189 ? 4.074 0.914 1.333 1.00 95.12 189 ILE A CA 1
ATOM 1451 C C . ILE A 1 189 ? 5.176 0.893 2.393 1.00 95.12 189 ILE A C 1
ATOM 1453 O O . ILE A 1 189 ? 5.405 -0.130 3.046 1.00 95.12 189 ILE A O 1
ATOM 1457 N N . TYR A 1 190 ? 5.826 2.038 2.574 1.00 94.81 190 TYR A N 1
ATOM 1458 C CA . TYR A 1 190 ? 6.763 2.383 3.642 1.00 94.81 190 TYR A CA 1
ATOM 1459 C C . TYR A 1 190 ? 6.114 3.346 4.647 1.00 94.81 190 TYR A C 1
ATOM 1461 O O . TYR A 1 190 ? 5.148 4.032 4.312 1.00 94.81 190 TYR A O 1
ATOM 1469 N N . PRO A 1 191 ? 6.696 3.526 5.843 1.00 95.50 191 PRO A N 1
ATOM 1470 C CA . PRO A 1 191 ? 6.255 4.561 6.776 1.00 95.50 191 PRO A CA 1
ATOM 1471 C C . PRO A 1 191 ? 6.331 5.986 6.218 1.00 95.50 191 PRO A C 1
ATOM 1473 O O . PRO A 1 191 ? 5.577 6.844 6.631 1.00 95.50 191 PRO A O 1
ATOM 1476 N N . ALA A 1 192 ? 7.196 6.269 5.242 1.00 94.25 192 ALA A N 1
ATOM 1477 C CA . ALA A 1 192 ? 7.277 7.601 4.630 1.00 94.25 192 ALA A CA 1
ATOM 1478 C C . ALA A 1 192 ? 6.164 7.894 3.598 1.00 94.25 192 ALA A C 1
ATOM 1480 O O . ALA A 1 192 ? 6.078 9.016 3.084 1.00 94.25 192 ALA A O 1
ATOM 1481 N N . ASN A 1 193 ? 5.355 6.894 3.240 1.00 94.12 193 ASN A N 1
ATOM 1482 C CA . ASN A 1 193 ? 4.241 7.039 2.306 1.00 94.12 193 ASN A CA 1
ATOM 1483 C C . ASN A 1 193 ? 3.070 7.775 2.968 1.00 94.12 193 ASN A C 1
ATOM 1485 O O . ASN A 1 193 ? 2.865 7.661 4.169 1.00 94.12 193 ASN A O 1
ATOM 1489 N N . ALA A 1 194 ? 2.295 8.545 2.200 1.00 94.00 194 ALA A N 1
ATOM 1490 C CA . ALA A 1 194 ? 1.157 9.298 2.745 1.00 94.00 194 ALA A CA 1
ATOM 1491 C C . ALA A 1 194 ? -0.065 8.396 2.998 1.00 94.00 194 ALA A C 1
ATOM 1493 O O . ALA A 1 194 ? -0.945 8.723 3.792 1.00 94.00 194 ALA A O 1
ATOM 1494 N N . GLU A 1 195 ? -0.115 7.263 2.306 1.00 95.56 195 GLU A N 1
ATOM 1495 C CA . GLU A 1 195 ? -1.234 6.339 2.216 1.00 95.56 195 GLU A CA 1
ATOM 1496 C C . GLU A 1 195 ? -1.689 5.792 3.580 1.00 95.56 195 GLU A C 1
ATOM 1498 O O . GLU A 1 195 ? -2.883 5.917 3.864 1.00 95.56 195 GLU A O 1
ATOM 1503 N N . PRO A 1 196 ? -0.809 5.275 4.469 1.00 97.25 196 PRO A N 1
ATOM 1504 C CA . PRO A 1 196 ? -1.235 4.831 5.798 1.00 97.25 196 PRO A CA 1
ATOM 1505 C C . PRO A 1 196 ? -1.866 5.963 6.614 1.00 97.25 196 PRO A C 1
ATOM 1507 O O . PRO A 1 196 ? -2.857 5.758 7.308 1.00 97.25 196 PRO A O 1
ATOM 1510 N N . TYR A 1 197 ? -1.345 7.186 6.494 1.00 97.94 197 TYR A N 1
ATOM 1511 C CA . TYR A 1 197 ? -1.802 8.323 7.294 1.00 97.94 197 TYR A CA 1
ATOM 1512 C C . TYR A 1 197 ? -3.180 8.842 6.899 1.00 97.94 197 TYR A C 1
ATOM 1514 O O . TYR A 1 197 ? -3.801 9.536 7.699 1.00 97.94 197 TYR A O 1
ATOM 1522 N N . GLN A 1 198 ? -3.700 8.480 5.721 1.00 96.94 198 GLN A N 1
ATOM 1523 C CA . GLN A 1 198 ? -5.112 8.714 5.409 1.00 96.94 198 GLN A CA 1
ATOM 1524 C C . GLN A 1 198 ? -6.004 7.965 6.405 1.00 96.94 198 GLN A C 1
ATOM 1526 O O . GLN A 1 198 ? -6.943 8.550 6.943 1.00 96.94 198 GLN A O 1
ATOM 1531 N N . LEU A 1 199 ? -5.677 6.703 6.701 1.00 98.56 199 LEU A N 1
ATOM 1532 C CA . LEU A 1 199 ? -6.378 5.904 7.702 1.00 98.56 199 LEU A CA 1
ATOM 1533 C C . LEU A 1 199 ? -6.109 6.411 9.121 1.00 98.56 199 LEU A C 1
ATOM 1535 O O . LEU A 1 199 ? -7.059 6.612 9.873 1.00 98.56 199 LEU A O 1
ATOM 1539 N N . LEU A 1 200 ? -4.839 6.629 9.480 1.00 98.62 200 LEU A N 1
ATOM 1540 C CA . LEU A 1 200 ? -4.462 6.982 10.856 1.00 98.62 200 LEU A CA 1
ATOM 1541 C C . LEU A 1 200 ? -5.042 8.340 11.287 1.00 98.62 200 LEU A C 1
ATOM 1543 O O . LEU A 1 200 ? -5.569 8.446 12.388 1.00 98.62 200 LEU A O 1
ATOM 1547 N N . ASP A 1 201 ? -5.044 9.354 10.412 1.00 98.50 201 ASP A N 1
ATOM 1548 C CA . ASP A 1 201 ? -5.695 10.648 10.690 1.00 98.50 201 ASP A CA 1
ATOM 1549 C C . ASP A 1 201 ? -7.219 10.495 10.856 1.00 98.50 201 ASP A C 1
ATOM 1551 O O . ASP A 1 201 ? -7.799 11.037 11.797 1.00 98.50 201 ASP A O 1
ATOM 1555 N N . LYS A 1 202 ? -7.885 9.706 9.995 1.00 98.50 202 LYS A N 1
ATOM 1556 C CA . LYS A 1 202 ? -9.329 9.426 10.126 1.00 98.50 202 LYS A CA 1
ATOM 1557 C C . LYS A 1 202 ? -9.641 8.704 11.442 1.00 98.50 202 LYS A C 1
ATOM 1559 O O . LYS A 1 202 ? -10.543 9.121 12.167 1.00 98.50 202 LYS A O 1
ATOM 1564 N N . ALA A 1 203 ? -8.877 7.668 11.777 1.00 98.62 203 ALA A N 1
ATOM 1565 C CA . ALA A 1 203 ? -9.034 6.911 13.015 1.00 98.62 203 ALA A CA 1
ATOM 1566 C C . ALA A 1 203 ? -8.752 7.756 14.266 1.00 98.62 203 ALA A C 1
ATOM 1568 O O . ALA A 1 203 ? -9.437 7.601 15.275 1.00 98.62 203 ALA A O 1
ATOM 1569 N N . ALA A 1 204 ? -7.798 8.688 14.199 1.00 98.44 204 ALA A N 1
ATOM 1570 C CA . ALA A 1 204 ? -7.466 9.566 15.317 1.00 98.44 204 ALA A CA 1
ATOM 1571 C C . ALA A 1 204 ? -8.620 10.525 15.611 1.00 98.44 204 ALA A C 1
ATOM 1573 O O . ALA A 1 204 ? -9.015 10.711 16.758 1.00 98.44 204 ALA A O 1
ATOM 1574 N N . ARG A 1 205 ? -9.225 11.090 14.564 1.00 98.31 205 ARG A N 1
ATOM 1575 C CA . ARG A 1 205 ? -10.409 11.948 14.706 1.00 98.31 205 ARG A CA 1
ATOM 1576 C C . ARG A 1 205 ? -11.607 11.178 15.254 1.00 98.31 205 ARG A C 1
ATOM 1578 O O . ARG A 1 205 ? -12.353 11.725 16.061 1.00 98.31 205 ARG A O 1
ATOM 1585 N N . LEU A 1 206 ? -11.780 9.923 14.836 1.00 98.56 206 LEU A N 1
ATOM 1586 C CA . LEU A 1 206 ? -12.801 9.033 15.388 1.00 98.56 206 LEU A CA 1
ATOM 1587 C C . LEU A 1 206 ? -12.574 8.782 16.884 1.00 98.56 206 LEU A C 1
ATOM 1589 O O . LEU A 1 206 ? -13.529 8.902 17.643 1.00 98.56 206 LEU A O 1
ATOM 1593 N N . HIS A 1 207 ? -11.331 8.517 17.310 1.00 98.31 207 HIS A N 1
ATOM 1594 C CA . HIS A 1 207 ? -10.968 8.331 18.726 1.00 98.31 207 HIS A CA 1
ATOM 1595 C C . HIS A 1 207 ? -11.347 9.546 19.573 1.00 98.31 207 HIS A C 1
ATOM 1597 O O . HIS A 1 207 ? -12.032 9.405 20.581 1.00 98.31 207 HIS A O 1
ATOM 1603 N N . VAL A 1 208 ? -10.996 10.748 19.104 1.00 97.62 208 VAL A N 1
ATOM 1604 C CA . VAL A 1 208 ? -11.369 12.010 19.764 1.00 97.62 208 VAL A CA 1
ATOM 1605 C C . VAL A 1 208 ? -12.881 12.191 19.816 1.00 97.62 208 VAL A C 1
ATOM 1607 O O . VAL A 1 208 ? -13.417 12.613 20.834 1.00 97.62 208 VAL A O 1
ATOM 1610 N N . LYS A 1 209 ? -13.591 11.876 18.724 1.00 98.00 209 LYS A N 1
ATOM 1611 C CA . LYS A 1 209 ? -15.049 12.034 18.665 1.00 98.00 209 LYS A CA 1
ATOM 1612 C C . LYS A 1 209 ? -15.761 11.192 19.722 1.00 98.00 209 LYS A C 1
ATOM 1614 O O . LYS A 1 209 ? -16.762 11.649 20.269 1.00 98.00 209 LYS A O 1
ATOM 1619 N N . VAL A 1 210 ? -15.292 9.967 19.940 1.00 97.19 210 VAL A N 1
ATOM 1620 C CA . VAL A 1 210 ? -15.902 9.026 20.888 1.00 97.19 210 VAL A CA 1
ATOM 1621 C C . VAL A 1 210 ? -15.286 9.093 22.279 1.00 97.19 210 VAL A C 1
ATOM 1623 O O . VAL A 1 210 ? -15.691 8.308 23.128 1.00 97.19 210 VAL A O 1
ATOM 1626 N N . ASP A 1 211 ? -14.325 9.992 22.510 1.00 94.75 211 ASP A N 1
ATOM 1627 C CA . ASP A 1 211 ? -13.684 10.211 23.811 1.00 94.75 211 ASP A CA 1
ATOM 1628 C C . ASP A 1 211 ? -13.175 8.902 24.451 1.00 94.75 211 ASP A C 1
ATOM 1630 O O . ASP A 1 211 ? -13.464 8.575 25.600 1.00 94.75 211 ASP A O 1
ATOM 1634 N N . GLY A 1 212 ? -12.536 8.048 23.640 1.00 87.62 212 GLY A N 1
ATOM 1635 C CA . GLY A 1 212 ? -12.022 6.740 24.073 1.00 87.62 212 GLY A CA 1
ATOM 1636 C C . GLY A 1 212 ? -13.080 5.700 24.491 1.00 87.62 212 GLY A C 1
ATOM 1637 O O . GLY A 1 212 ? -12.727 4.583 24.878 1.00 87.62 212 GLY A O 1
ATOM 1638 N N . GLN A 1 213 ? -14.381 6.001 24.394 1.00 93.38 213 GLN A N 1
ATOM 1639 C CA . GLN A 1 213 ? -15.456 5.103 24.845 1.00 93.38 213 GLN A CA 1
ATOM 1640 C C . GLN A 1 213 ? -15.601 3.852 23.971 1.00 93.38 213 GLN A C 1
ATOM 1642 O O . GLN A 1 213 ? -16.034 2.795 24.446 1.00 93.38 213 GLN A O 1
ATOM 1647 N N . VAL A 1 214 ? -15.230 3.952 22.694 1.00 96.62 214 VAL A N 1
ATOM 1648 C CA . VAL A 1 214 ? -15.266 2.846 21.734 1.00 96.62 214 VAL A CA 1
ATOM 1649 C C . VAL A 1 214 ? -13.831 2.484 21.354 1.00 96.62 214 VAL A C 1
ATOM 1651 O O . VAL A 1 214 ? -13.139 3.334 20.797 1.00 96.62 214 VAL A O 1
ATOM 1654 N N . PRO A 1 215 ? -13.368 1.245 21.611 1.00 98.25 215 PRO A N 1
ATOM 1655 C CA . PRO A 1 215 ? -12.074 0.784 21.118 1.00 98.25 215 PRO A CA 1
ATOM 1656 C C . PRO A 1 215 ? -12.030 0.832 19.588 1.00 98.25 215 PRO A C 1
ATOM 1658 O O . PRO A 1 215 ? -12.983 0.409 18.931 1.00 98.25 215 PRO A O 1
ATOM 1661 N N . ILE A 1 216 ? -10.926 1.307 19.013 1.00 98.81 216 ILE A N 1
ATOM 1662 C CA . ILE A 1 216 ? -10.751 1.423 17.560 1.00 98.81 216 ILE A CA 1
ATOM 1663 C C . ILE A 1 216 ? -9.533 0.606 17.135 1.00 98.81 216 ILE A C 1
ATOM 1665 O O . ILE A 1 216 ? -8.457 0.797 17.685 1.00 98.81 216 ILE A O 1
ATOM 1669 N N . ALA A 1 217 ? -9.683 -0.261 16.134 1.00 98.75 217 ALA A N 1
ATOM 1670 C CA . ALA A 1 217 ? -8.581 -0.988 15.502 1.00 98.75 217 ALA A CA 1
ATOM 1671 C C . ALA A 1 217 ? -8.529 -0.646 14.003 1.00 98.75 217 ALA A C 1
ATOM 1673 O O . ALA A 1 217 ? -9.278 -1.236 13.220 1.00 98.75 217 ALA A O 1
ATOM 1674 N N . PRO A 1 218 ? -7.678 0.303 13.572 1.00 98.88 218 PRO A N 1
ATOM 1675 C CA . PRO A 1 218 ? -7.573 0.664 12.164 1.00 98.88 218 PRO A CA 1
ATOM 1676 C C . PRO A 1 218 ? -6.983 -0.483 11.339 1.00 98.88 218 PRO A C 1
ATOM 1678 O O . PRO A 1 218 ? -6.000 -1.105 11.747 1.00 98.88 218 PRO A O 1
ATOM 1681 N N . VAL A 1 219 ? -7.549 -0.744 10.160 1.00 98.88 219 VAL A N 1
ATOM 1682 C CA . VAL A 1 219 ? -7.073 -1.783 9.233 1.00 98.88 219 VAL A CA 1
ATOM 1683 C C . VAL A 1 219 ? -6.649 -1.154 7.910 1.00 98.88 219 VAL A C 1
ATOM 1685 O O . VAL A 1 219 ? -7.454 -0.577 7.184 1.00 98.88 219 VAL A O 1
ATOM 1688 N N . PHE A 1 220 ? -5.370 -1.294 7.578 1.00 98.75 220 PHE A N 1
ATOM 1689 C CA . PHE A 1 220 ? -4.793 -0.842 6.321 1.00 98.75 220 PHE A CA 1
ATOM 1690 C C . PHE A 1 220 ? -4.539 -2.033 5.397 1.00 98.75 220 PHE A C 1
ATOM 1692 O O . PHE A 1 220 ? -3.785 -2.950 5.727 1.00 98.75 220 PHE A O 1
ATOM 1699 N N . VAL A 1 221 ? -5.148 -2.022 4.219 1.00 98.50 221 VAL A N 1
ATOM 1700 C CA . VAL A 1 221 ? -5.024 -3.080 3.217 1.00 98.50 221 VAL A CA 1
ATOM 1701 C C . VAL A 1 221 ? -4.189 -2.558 2.065 1.00 98.50 221 VAL A C 1
ATOM 1703 O O . VAL A 1 221 ? -4.463 -1.492 1.518 1.00 98.50 221 VAL A O 1
ATOM 1706 N N . CYS A 1 222 ? -3.169 -3.304 1.662 1.00 97.88 222 CYS A N 1
ATOM 1707 C CA . CYS A 1 222 ? -2.333 -2.904 0.541 1.00 97.88 222 CYS A CA 1
ATOM 1708 C C . CYS A 1 222 ? -1.794 -4.092 -0.243 1.00 97.88 222 CYS A C 1
ATOM 1710 O O . CYS A 1 222 ? -1.763 -5.228 0.232 1.00 97.88 222 CYS A O 1
ATOM 1712 N N . ARG A 1 223 ? -1.328 -3.810 -1.460 1.00 96.25 223 ARG A N 1
ATOM 1713 C CA . ARG A 1 223 ? -0.665 -4.808 -2.299 1.00 96.25 223 ARG A CA 1
ATOM 1714 C C . ARG A 1 223 ? 0.636 -5.306 -1.663 1.00 96.25 223 ARG A C 1
ATOM 1716 O O . ARG A 1 223 ? 0.828 -6.514 -1.537 1.00 96.25 223 ARG A O 1
ATOM 1723 N N . ARG A 1 224 ? 1.531 -4.380 -1.306 1.00 95.00 224 ARG A N 1
ATOM 1724 C CA . ARG A 1 224 ? 2.854 -4.645 -0.726 1.00 95.00 224 ARG A CA 1
ATOM 1725 C C . ARG A 1 224 ? 3.125 -3.692 0.424 1.00 95.00 224 ARG A C 1
ATOM 1727 O O . ARG A 1 224 ? 2.895 -2.494 0.285 1.00 95.00 224 ARG A O 1
ATOM 1734 N N . ALA A 1 225 ? 3.688 -4.208 1.508 1.00 94.88 225 ALA A N 1
ATOM 1735 C CA . ALA A 1 225 ? 4.177 -3.399 2.618 1.00 94.88 225 ALA A CA 1
ATOM 1736 C C . ALA A 1 225 ? 5.615 -3.793 2.946 1.00 94.88 225 ALA A C 1
ATOM 1738 O O . ALA A 1 225 ? 5.944 -4.973 3.048 1.00 94.88 225 ALA A O 1
ATOM 1739 N N . HIS A 1 226 ? 6.475 -2.798 3.132 1.00 93.75 226 HIS A N 1
ATOM 1740 C CA . HIS A 1 226 ? 7.821 -3.028 3.631 1.00 93.75 226 HIS A CA 1
ATOM 1741 C C . HIS A 1 226 ? 7.784 -3.477 5.097 1.00 93.75 226 HIS A C 1
ATOM 1743 O O . HIS A 1 226 ? 6.869 -3.113 5.840 1.00 93.75 226 HIS A O 1
ATOM 1749 N N . TYR A 1 227 ? 8.796 -4.229 5.545 1.00 92.62 227 TYR A N 1
ATOM 1750 C CA . TYR A 1 227 ? 8.828 -4.760 6.914 1.00 92.62 227 TYR A CA 1
ATOM 1751 C C . TYR A 1 227 ? 8.697 -3.651 7.972 1.00 92.62 227 TYR A C 1
ATOM 1753 O O . TYR A 1 227 ? 8.041 -3.844 8.994 1.00 92.62 227 TYR A O 1
ATOM 1761 N N . THR A 1 228 ? 9.260 -2.467 7.708 1.00 94.38 228 THR A N 1
ATOM 1762 C CA . THR A 1 228 ? 9.164 -1.321 8.619 1.00 94.38 228 THR A CA 1
ATOM 1763 C C . THR A 1 228 ? 7.741 -0.794 8.780 1.00 94.38 228 THR A C 1
ATOM 1765 O O . THR A 1 228 ? 7.376 -0.357 9.864 1.00 94.38 228 THR A O 1
ATOM 1768 N N . THR A 1 229 ? 6.883 -0.921 7.766 1.00 96.56 229 THR A N 1
ATOM 1769 C CA . THR A 1 229 ? 5.455 -0.586 7.886 1.00 96.56 229 THR A CA 1
ATOM 1770 C C . THR A 1 229 ? 4.749 -1.520 8.867 1.00 96.56 229 THR A C 1
ATOM 1772 O O . THR A 1 229 ? 3.892 -1.072 9.622 1.00 96.56 229 THR A O 1
ATOM 1775 N N . PHE A 1 230 ? 5.138 -2.798 8.935 1.00 96.75 230 PHE A N 1
ATOM 1776 C CA . PHE A 1 230 ? 4.616 -3.716 9.953 1.00 96.75 230 PHE A CA 1
ATOM 1777 C C . PHE A 1 230 ? 5.146 -3.402 11.358 1.00 96.75 230 PHE A C 1
ATOM 1779 O O . PHE A 1 230 ? 4.428 -3.610 12.335 1.00 96.75 230 PHE A O 1
ATOM 1786 N N . LEU A 1 231 ? 6.380 -2.901 11.482 1.00 96.06 231 LEU A N 1
ATOM 1787 C CA . LEU A 1 231 ? 6.904 -2.415 12.764 1.00 96.06 231 LEU A CA 1
ATOM 1788 C C . LEU A 1 231 ? 6.125 -1.180 13.234 1.00 96.06 231 LEU A C 1
ATOM 1790 O O . LEU A 1 231 ? 5.666 -1.158 14.374 1.00 96.06 231 LEU A O 1
ATOM 1794 N N . MET A 1 232 ? 5.880 -0.224 12.331 1.00 97.19 232 MET A N 1
ATOM 1795 C CA . MET A 1 232 ? 5.030 0.942 12.591 1.00 97.19 232 MET A CA 1
ATOM 1796 C C . MET A 1 232 ? 3.626 0.509 13.029 1.00 97.19 232 MET A C 1
ATOM 1798 O O . MET A 1 232 ? 3.107 1.011 14.018 1.00 97.19 232 MET A O 1
ATOM 1802 N N . ALA A 1 233 ? 3.040 -0.474 12.338 1.00 97.94 233 ALA A N 1
ATOM 1803 C CA . ALA A 1 233 ? 1.724 -1.035 12.645 1.00 97.94 233 ALA A CA 1
ATOM 1804 C C . ALA A 1 233 ? 1.616 -1.576 14.071 1.00 97.94 233 ALA A C 1
ATOM 1806 O O . ALA A 1 233 ? 0.668 -1.261 14.789 1.00 97.94 233 ALA A O 1
ATOM 1807 N N . LYS A 1 234 ? 2.624 -2.334 14.510 1.00 96.12 234 LYS A N 1
ATOM 1808 C CA . LYS A 1 234 ? 2.678 -2.868 15.875 1.00 96.12 234 LYS A CA 1
ATOM 1809 C C . LYS A 1 234 ? 2.819 -1.774 16.929 1.00 96.12 234 LYS A C 1
ATOM 1811 O O . LYS A 1 234 ? 2.188 -1.881 17.974 1.00 96.12 234 LYS A O 1
ATOM 1816 N N . GLN A 1 235 ? 3.637 -0.756 16.665 1.00 95.06 235 GLN A N 1
ATOM 1817 C CA . GLN A 1 235 ? 3.887 0.316 17.630 1.00 95.06 235 GLN A CA 1
ATOM 1818 C C . GLN A 1 235 ? 2.690 1.261 17.750 1.00 95.06 235 GLN A C 1
ATOM 1820 O O . GLN A 1 235 ? 2.241 1.531 18.857 1.00 95.06 235 GLN A O 1
ATOM 1825 N N . PHE A 1 236 ? 2.124 1.691 16.622 1.00 97.25 236 PHE A N 1
ATOM 1826 C CA . PHE A 1 236 ? 0.995 2.623 16.609 1.00 97.25 236 PHE A CA 1
ATOM 1827 C C . PHE A 1 236 ? -0.357 1.957 16.858 1.00 97.25 236 PHE A C 1
ATOM 1829 O O . PHE A 1 236 ? -1.333 2.646 17.125 1.00 97.25 236 PHE A O 1
ATOM 1836 N N . GLY A 1 237 ? -0.448 0.630 16.762 1.00 97.94 237 GLY A N 1
ATOM 1837 C CA . GLY A 1 237 ? -1.708 -0.084 16.938 1.00 97.94 237 GLY A CA 1
ATOM 1838 C C . GLY A 1 237 ? -2.628 0.019 15.726 1.00 97.94 237 GLY A C 1
ATOM 1839 O O . GLY A 1 237 ? -3.795 0.358 15.849 1.00 97.94 237 GLY A O 1
ATOM 1840 N N . PHE A 1 238 ? -2.138 -0.323 14.539 1.00 98.69 238 PHE A N 1
ATOM 1841 C CA . PHE A 1 238 ? -3.010 -0.616 13.398 1.00 98.69 238 PHE A CA 1
ATOM 1842 C C . PHE A 1 238 ? -2.658 -1.971 12.792 1.00 98.69 238 PHE A C 1
ATOM 1844 O O . PHE A 1 238 ? -1.593 -2.535 13.044 1.00 98.69 238 PHE A O 1
ATOM 1851 N N . PHE A 1 239 ? -3.570 -2.533 12.009 1.00 98.62 239 PHE A N 1
ATOM 1852 C CA . PHE A 1 239 ? -3.407 -3.845 11.402 1.00 98.62 239 PHE A CA 1
ATOM 1853 C C . PHE A 1 239 ? -3.154 -3.710 9.903 1.00 98.62 239 PHE A C 1
ATOM 1855 O O . PHE A 1 239 ? -3.884 -3.002 9.214 1.00 98.62 239 PHE A O 1
ATOM 1862 N N . VAL A 1 240 ? -2.133 -4.394 9.383 1.00 98.56 240 VAL A N 1
ATOM 1863 C CA . VAL A 1 240 ? -1.802 -4.380 7.951 1.00 98.56 240 VAL A CA 1
ATOM 1864 C C . VAL A 1 240 ? -2.179 -5.708 7.314 1.00 98.56 240 VAL A C 1
ATOM 1866 O O . VAL A 1 240 ? -1.696 -6.761 7.731 1.00 98.56 240 VAL A O 1
ATOM 1869 N N . ILE A 1 241 ? -2.987 -5.649 6.258 1.00 98.31 241 ILE A N 1
ATOM 1870 C CA . ILE A 1 241 ? -3.277 -6.786 5.382 1.00 98.31 241 ILE A CA 1
ATOM 1871 C C . ILE A 1 241 ? -2.518 -6.579 4.072 1.00 98.31 241 ILE A C 1
ATOM 1873 O O . ILE A 1 241 ? -2.874 -5.727 3.260 1.00 98.31 241 ILE A O 1
ATOM 1877 N N . GLU A 1 242 ? -1.469 -7.373 3.862 1.00 96.75 242 GLU A N 1
ATOM 1878 C CA . GLU A 1 242 ? -0.727 -7.407 2.600 1.00 96.75 242 GLU A CA 1
ATOM 1879 C C . GLU A 1 242 ? -1.298 -8.495 1.676 1.00 96.75 242 GLU A C 1
ATOM 1881 O O . GLU A 1 242 ? -1.157 -9.693 1.938 1.00 96.75 242 GLU A O 1
ATOM 1886 N N . THR A 1 243 ? -1.919 -8.096 0.566 1.00 95.75 243 THR A N 1
ATOM 1887 C CA . THR A 1 243 ? -2.566 -9.035 -0.369 1.00 95.75 243 THR A CA 1
ATOM 1888 C C . THR A 1 243 ? -1.546 -9.766 -1.250 1.00 95.75 243 THR A C 1
ATOM 1890 O O . THR A 1 243 ? -1.752 -10.921 -1.650 1.00 95.75 243 THR A O 1
ATOM 1893 N N . LYS A 1 244 ? -0.407 -9.119 -1.548 1.00 93.75 244 LYS A N 1
ATOM 1894 C CA . LYS A 1 244 ? 0.605 -9.555 -2.533 1.00 93.75 244 LYS A CA 1
ATOM 1895 C C . LYS A 1 244 ? 0.034 -9.752 -3.943 1.00 93.75 244 LYS A C 1
ATOM 1897 O O . LYS A 1 244 ? 0.622 -10.476 -4.742 1.00 93.75 244 LYS A O 1
ATOM 1902 N N . ARG A 1 245 ? -1.142 -9.180 -4.201 1.00 94.88 245 ARG A N 1
ATOM 1903 C CA . ARG A 1 245 ? -1.939 -9.299 -5.423 1.00 94.88 245 ARG A CA 1
ATOM 1904 C C . ARG A 1 245 ? -2.480 -7.921 -5.758 1.00 94.88 245 ARG A C 1
ATOM 1906 O O . ARG A 1 245 ? -2.963 -7.228 -4.864 1.00 94.88 245 ARG A O 1
ATOM 1913 N N . GLN A 1 246 ? -2.389 -7.534 -7.022 1.00 96.06 246 GLN A N 1
ATOM 1914 C CA . GLN A 1 246 ? -3.030 -6.327 -7.511 1.00 96.06 246 GLN A CA 1
ATOM 1915 C C . GLN A 1 246 ? -4.315 -6.718 -8.228 1.00 96.06 246 GLN A C 1
ATOM 1917 O O . GLN A 1 246 ? -4.270 -7.347 -9.281 1.00 96.06 246 GLN A O 1
ATOM 1922 N N . PHE A 1 247 ? -5.456 -6.362 -7.655 1.00 97.25 247 PHE A N 1
ATOM 1923 C CA . PHE A 1 247 ? -6.743 -6.658 -8.277 1.00 97.25 247 PHE A CA 1
ATOM 1924 C C . PHE A 1 247 ? -7.024 -5.687 -9.426 1.00 97.25 247 PHE A C 1
ATOM 1926 O O . PHE A 1 247 ? -6.652 -4.514 -9.359 1.00 97.25 247 PHE A O 1
ATOM 1933 N N . ILE A 1 248 ? -7.661 -6.165 -10.484 1.00 96.44 248 ILE A N 1
ATOM 1934 C CA . ILE A 1 248 ? -8.138 -5.339 -11.590 1.00 96.44 248 ILE A CA 1
ATOM 1935 C C . ILE A 1 248 ? -9.571 -5.734 -11.919 1.00 96.44 248 ILE A C 1
ATOM 1937 O O . ILE A 1 248 ? -9.931 -6.903 -11.798 1.00 96.44 248 ILE A O 1
ATOM 1941 N N . GLY A 1 249 ? -10.382 -4.741 -12.280 1.00 92.94 249 GLY A N 1
ATOM 1942 C CA . GLY A 1 249 ? -11.754 -4.962 -12.716 1.00 92.94 249 GLY A CA 1
ATOM 1943 C C . GLY A 1 249 ? -11.824 -5.569 -14.114 1.00 92.94 249 GLY A C 1
ATOM 1944 O O . GLY A 1 249 ? -10.841 -6.092 -14.642 1.00 92.94 249 GLY A O 1
ATOM 1945 N N . ASP A 1 250 ? -12.997 -5.450 -14.724 1.00 92.44 250 ASP A N 1
ATOM 1946 C CA . ASP A 1 250 ? -13.257 -6.011 -16.044 1.00 92.44 250 ASP A CA 1
ATOM 1947 C C . ASP A 1 250 ? -12.378 -5.362 -17.127 1.00 92.44 250 ASP A C 1
ATOM 1949 O O . ASP A 1 250 ? -12.431 -4.152 -17.377 1.00 92.44 250 ASP A O 1
ATOM 1953 N N . VAL A 1 251 ? -11.527 -6.181 -17.741 1.00 93.25 251 VAL A N 1
ATOM 1954 C CA . VAL A 1 251 ? -10.620 -5.816 -18.827 1.00 93.25 251 VAL A CA 1
ATOM 1955 C C . VAL A 1 251 ? -10.518 -6.974 -19.807 1.00 93.25 251 VAL A C 1
ATOM 1957 O O . VAL A 1 251 ? -10.621 -8.136 -19.426 1.00 93.25 251 VAL A O 1
ATOM 1960 N N . ASP A 1 252 ? -10.233 -6.641 -21.064 1.00 95.12 252 ASP A N 1
ATOM 1961 C CA . ASP A 1 252 ? -9.908 -7.617 -22.101 1.00 95.12 252 ASP A CA 1
ATOM 1962 C C . ASP A 1 252 ? -8.773 -8.554 -21.640 1.00 95.12 252 ASP A C 1
ATOM 1964 O O . ASP A 1 252 ? -7.672 -8.101 -21.293 1.00 95.12 252 ASP A O 1
ATOM 1968 N N . GLU A 1 253 ? -9.065 -9.856 -21.607 1.00 94.94 253 GLU A N 1
ATOM 1969 C CA . GLU A 1 253 ? -8.183 -10.878 -21.043 1.00 94.94 253 GLU A CA 1
ATOM 1970 C C . GLU A 1 253 ? -6.884 -11.030 -21.846 1.00 94.94 253 GLU A C 1
ATOM 1972 O O . GLU A 1 253 ? -5.809 -11.164 -21.254 1.00 94.94 253 GLU A O 1
ATOM 1977 N N . ASP A 1 254 ? -6.937 -10.898 -23.174 1.00 96.94 254 ASP A N 1
ATOM 1978 C CA . ASP A 1 254 ? -5.744 -10.928 -24.021 1.00 96.94 254 ASP A CA 1
ATOM 1979 C C . ASP A 1 254 ? -4.831 -9.743 -23.704 1.00 96.94 254 ASP A C 1
ATOM 1981 O O . ASP A 1 254 ? -3.613 -9.896 -23.575 1.00 96.94 254 ASP A O 1
ATOM 1985 N N . LYS A 1 255 ? -5.400 -8.545 -23.519 1.00 96.62 255 LYS A N 1
ATOM 1986 C CA . LYS A 1 255 ? -4.621 -7.359 -23.134 1.00 96.62 255 LYS A CA 1
ATOM 1987 C C . LYS A 1 255 ? -4.054 -7.474 -21.731 1.00 96.62 255 LYS A C 1
ATOM 1989 O O . LYS A 1 255 ? -2.935 -6.996 -21.508 1.00 96.62 255 LYS A O 1
ATOM 1994 N N . LEU A 1 256 ? -4.799 -8.068 -20.802 1.00 96.75 256 LEU A N 1
ATOM 1995 C CA . LEU A 1 256 ? -4.324 -8.346 -19.452 1.00 96.75 256 LEU A CA 1
ATOM 1996 C C . LEU A 1 256 ? -3.143 -9.317 -19.492 1.00 96.75 256 LEU A C 1
ATOM 1998 O O . LEU A 1 256 ? -2.083 -9.003 -18.950 1.00 96.75 256 LEU A O 1
ATOM 2002 N N . ASN A 1 257 ? -3.285 -10.447 -20.181 1.00 97.31 257 ASN A N 1
ATOM 2003 C CA . ASN A 1 257 ? -2.237 -11.455 -20.312 1.00 97.31 257 ASN A CA 1
ATOM 2004 C C . ASN A 1 257 ? -0.991 -10.899 -21.018 1.00 97.31 257 ASN A C 1
ATOM 2006 O O . ASN A 1 257 ? 0.125 -11.140 -20.559 1.00 97.31 257 ASN A O 1
ATOM 2010 N N . GLU A 1 258 ? -1.167 -10.067 -22.048 1.00 97.38 258 GLU A N 1
ATOM 2011 C CA . GLU A 1 258 ? -0.085 -9.349 -22.734 1.00 97.38 258 GLU A CA 1
ATOM 2012 C C . GLU A 1 258 ? 0.704 -8.451 -21.759 1.00 97.38 258 GLU A C 1
ATOM 2014 O O . GLU A 1 258 ? 1.934 -8.503 -21.708 1.00 97.38 258 GLU A O 1
ATOM 2019 N N . VAL A 1 259 ? 0.014 -7.664 -20.923 1.00 97.12 259 VAL A N 1
ATOM 2020 C CA . VAL A 1 259 ? 0.657 -6.813 -19.906 1.00 97.12 259 VAL A CA 1
ATOM 2021 C C . VAL A 1 259 ? 1.344 -7.649 -18.821 1.00 97.12 259 VAL A C 1
ATOM 2023 O O . VAL A 1 259 ? 2.476 -7.341 -18.443 1.00 97.12 259 VAL A O 1
ATOM 2026 N N . ARG A 1 260 ? 0.701 -8.715 -18.331 1.00 96.50 260 ARG A N 1
ATOM 2027 C CA . ARG A 1 260 ? 1.263 -9.603 -17.299 1.00 96.50 260 ARG A CA 1
ATOM 2028 C C . ARG A 1 260 ? 2.544 -10.278 -17.776 1.00 96.50 260 ARG A C 1
ATOM 2030 O O . ARG A 1 260 ? 3.535 -10.258 -17.049 1.00 96.50 260 ARG A O 1
ATOM 2037 N N . ALA A 1 261 ? 2.530 -10.839 -18.982 1.00 96.12 261 ALA A N 1
ATOM 2038 C CA . ALA A 1 261 ? 3.666 -11.557 -19.545 1.00 96.12 261 ALA A CA 1
ATOM 2039 C C . ALA A 1 261 ? 4.844 -10.616 -19.829 1.00 96.12 261 ALA A C 1
ATOM 2041 O O . ALA A 1 261 ? 5.978 -10.895 -19.436 1.00 96.12 261 ALA A O 1
ATOM 2042 N N . GLU A 1 262 ? 4.588 -9.471 -20.464 1.00 96.31 262 GLU A N 1
ATOM 2043 C CA . GLU A 1 262 ? 5.670 -8.616 -20.955 1.00 96.31 262 GLU A CA 1
ATOM 2044 C C . GLU A 1 262 ? 6.176 -7.582 -19.952 1.00 96.31 262 GLU A C 1
ATOM 2046 O O . GLU A 1 262 ? 7.333 -7.177 -20.059 1.00 96.31 262 GLU A O 1
ATOM 2051 N N . LEU A 1 263 ? 5.369 -7.158 -18.974 1.00 96.19 263 LEU A N 1
ATOM 2052 C CA . LEU A 1 263 ? 5.825 -6.307 -17.862 1.00 96.19 263 LEU A CA 1
ATOM 2053 C C . LEU A 1 263 ? 6.069 -7.099 -16.570 1.00 96.19 263 LEU A C 1
ATOM 2055 O O . LEU A 1 263 ? 6.379 -6.508 -15.538 1.00 96.19 263 LEU A O 1
ATOM 2059 N N . TRP A 1 264 ? 5.940 -8.427 -16.620 1.00 95.19 264 TRP A N 1
ATOM 2060 C CA . TRP A 1 264 ? 6.116 -9.334 -15.482 1.00 95.19 264 TRP A CA 1
ATOM 2061 C C . TRP A 1 264 ? 5.170 -9.076 -14.301 1.00 95.19 264 TRP A C 1
ATOM 2063 O O . TRP A 1 264 ? 5.460 -9.441 -13.160 1.00 95.19 264 TRP A O 1
ATOM 2073 N N . LEU A 1 265 ? 4.009 -8.466 -14.554 1.00 95.31 265 LEU A N 1
ATOM 2074 C CA . LEU A 1 265 ? 3.006 -8.158 -13.530 1.00 95.31 265 LEU A CA 1
ATOM 2075 C C . LEU A 1 265 ? 2.180 -9.407 -13.183 1.00 95.31 265 LEU A C 1
ATOM 2077 O O . LEU A 1 265 ? 0.960 -9.414 -13.287 1.00 95.31 265 LEU A O 1
ATOM 2081 N N . THR A 1 266 ? 2.847 -10.497 -12.811 1.00 93.38 266 THR A N 1
ATOM 2082 C CA . THR A 1 266 ? 2.246 -11.832 -12.621 1.00 93.38 266 THR A CA 1
ATOM 2083 C C . THR A 1 266 ? 1.134 -11.863 -11.569 1.00 93.38 266 THR A C 1
ATOM 2085 O O . THR A 1 266 ? 0.195 -12.653 -11.690 1.00 93.38 266 THR A O 1
ATOM 2088 N N . ASP A 1 267 ? 1.212 -10.964 -10.590 1.00 94.50 267 ASP A N 1
ATOM 2089 C CA . ASP A 1 267 ? 0.264 -10.751 -9.498 1.00 94.50 267 ASP A CA 1
ATOM 2090 C C . ASP A 1 267 ? -0.872 -9.762 -9.823 1.00 94.50 267 ASP A C 1
ATOM 2092 O O . ASP A 1 267 ? -1.703 -9.513 -8.951 1.00 94.50 267 ASP A O 1
ATOM 2096 N N . LEU A 1 268 ? -0.911 -9.188 -11.033 1.00 96.62 268 LEU A N 1
ATOM 2097 C CA . LEU A 1 268 ? -2.071 -8.448 -11.535 1.00 96.62 268 LEU A CA 1
ATOM 2098 C C . LEU A 1 268 ? -3.152 -9.455 -11.938 1.00 96.62 268 LEU A C 1
ATOM 2100 O O . LEU A 1 268 ? -2.959 -10.219 -12.886 1.00 96.62 268 LEU A O 1
ATOM 2104 N N . ILE A 1 269 ? -4.258 -9.487 -11.198 1.00 95.56 269 ILE A N 1
ATOM 2105 C CA . ILE A 1 269 ? -5.279 -10.534 -11.303 1.00 95.56 269 ILE A CA 1
ATOM 2106 C C . ILE A 1 269 ? -6.675 -9.931 -11.452 1.00 95.56 269 ILE A C 1
ATOM 2108 O O . ILE A 1 269 ? -7.075 -9.063 -10.676 1.00 95.56 269 ILE A O 1
ATOM 2112 N N . ASN A 1 270 ? -7.419 -10.408 -12.448 1.00 95.19 270 ASN A N 1
ATOM 2113 C CA . ASN A 1 270 ? -8.857 -10.182 -12.524 1.00 95.19 270 ASN A CA 1
ATOM 2114 C C . ASN A 1 270 ? -9.518 -11.227 -11.620 1.00 95.19 270 ASN A C 1
ATOM 2116 O O . ASN A 1 270 ? -9.499 -12.417 -11.932 1.00 95.19 270 ASN A O 1
ATOM 2120 N N . HIS A 1 271 ? -9.986 -10.795 -10.452 1.00 93.69 271 HIS A N 1
ATOM 2121 C CA . HIS A 1 271 ? -10.567 -11.666 -9.433 1.00 93.69 271 HIS A CA 1
ATOM 2122 C C . HIS A 1 271 ? -11.921 -11.120 -9.023 1.00 93.69 271 HIS A C 1
ATOM 2124 O O . HIS A 1 271 ? -12.055 -9.925 -8.768 1.00 93.69 271 HIS A O 1
ATOM 2130 N N . GLN A 1 272 ? -12.899 -12.013 -8.932 1.00 89.94 272 GLN A N 1
ATOM 2131 C CA . GLN A 1 272 ? -14.252 -11.695 -8.503 1.00 89.94 272 GLN A CA 1
ATOM 2132 C C . GLN A 1 272 ? -14.557 -12.463 -7.218 1.00 89.94 272 GLN A C 1
ATOM 2134 O O . GLN A 1 272 ? -14.244 -13.648 -7.097 1.00 89.94 272 GLN A O 1
ATOM 2139 N N . GLY A 1 273 ? -15.178 -11.786 -6.255 1.00 95.44 273 GLY A N 1
ATOM 2140 C CA . GLY A 1 273 ? -15.530 -12.376 -4.966 1.00 95.44 273 GLY A CA 1
ATOM 2141 C C . GLY A 1 273 ? -14.395 -12.359 -3.938 1.00 95.44 273 GLY A C 1
ATOM 2142 O O . GLY A 1 273 ? -13.479 -11.539 -3.997 1.00 95.44 273 GLY A O 1
ATOM 2143 N N . ALA A 1 274 ? -14.501 -13.240 -2.943 1.00 97.25 274 ALA A N 1
ATOM 2144 C CA . ALA A 1 274 ? -13.611 -13.259 -1.786 1.00 97.25 274 ALA A CA 1
ATOM 2145 C C . ALA A 1 274 ? -12.194 -13.748 -2.141 1.00 97.25 274 ALA A C 1
ATOM 2147 O O . ALA A 1 274 ? -12.024 -14.698 -2.904 1.00 97.25 274 ALA A O 1
ATOM 2148 N N . ASP A 1 275 ? -11.170 -13.119 -1.563 1.00 97.75 275 ASP A N 1
ATOM 2149 C CA . ASP A 1 275 ? -9.772 -13.541 -1.654 1.00 97.75 275 ASP A CA 1
ATOM 2150 C C . ASP A 1 275 ? -9.366 -14.300 -0.384 1.00 97.75 275 ASP A C 1
ATOM 2152 O O . ASP A 1 275 ? -9.473 -13.794 0.734 1.00 97.75 275 ASP A O 1
ATOM 2156 N N . GLU A 1 276 ? -8.844 -15.513 -0.556 1.00 95.81 276 GLU A N 1
ATOM 2157 C CA . GLU A 1 276 ? -8.487 -16.410 0.550 1.00 95.81 276 GLU A CA 1
ATOM 2158 C C . GLU A 1 276 ? -7.494 -15.806 1.552 1.00 95.81 276 GLU A C 1
ATOM 2160 O O . GLU A 1 276 ? -7.551 -16.127 2.742 1.00 95.81 276 GLU A O 1
ATOM 2165 N N . LYS A 1 277 ? -6.563 -14.947 1.110 1.00 94.88 277 LYS A N 1
ATOM 2166 C CA . LYS A 1 277 ? -5.592 -14.326 2.023 1.00 94.88 277 LYS A CA 1
ATOM 2167 C C . LYS A 1 277 ? -6.254 -13.249 2.863 1.00 94.88 277 LYS A C 1
ATOM 2169 O O . LYS A 1 277 ? -5.965 -13.175 4.056 1.00 94.88 277 LYS A O 1
ATOM 2174 N N . ILE A 1 278 ? -7.131 -12.445 2.261 1.00 98.00 278 ILE A N 1
ATOM 2175 C CA . ILE A 1 278 ? -7.909 -11.436 2.987 1.00 98.00 278 ILE A CA 1
ATOM 2176 C C . ILE A 1 278 ? -8.839 -12.132 3.985 1.00 98.00 278 ILE A C 1
ATOM 2178 O O . ILE A 1 278 ? -8.821 -11.791 5.167 1.00 98.00 278 ILE A O 1
ATOM 2182 N N . VAL A 1 279 ? -9.563 -13.168 3.551 1.00 98.25 279 VAL A N 1
ATOM 2183 C CA . VAL A 1 279 ? -10.425 -13.985 4.421 1.00 98.25 279 VAL A CA 1
ATOM 2184 C C . VAL A 1 279 ? -9.628 -14.572 5.581 1.00 98.25 279 VAL A C 1
ATOM 2186 O O . VAL A 1 279 ? -10.009 -14.397 6.734 1.00 98.25 279 VAL A O 1
ATOM 2189 N N . ARG A 1 280 ? -8.476 -15.202 5.320 1.00 97.38 280 ARG A N 1
ATOM 2190 C CA . ARG A 1 280 ? -7.613 -15.752 6.378 1.00 97.38 280 ARG A CA 1
ATOM 2191 C C . ARG A 1 280 ? -7.134 -14.672 7.349 1.00 97.38 280 ARG A C 1
ATOM 2193 O O . ARG A 1 280 ? -7.128 -14.895 8.560 1.00 97.38 280 ARG A O 1
ATOM 2200 N N . ALA A 1 281 ? -6.729 -13.509 6.840 1.00 97.75 281 ALA A N 1
ATOM 2201 C CA . ALA A 1 281 ? -6.298 -12.401 7.681 1.00 97.75 281 ALA A CA 1
ATOM 2202 C C . ALA A 1 281 ? -7.428 -11.939 8.612 1.00 97.75 281 ALA A C 1
ATOM 2204 O O . ALA A 1 281 ? -7.187 -11.795 9.807 1.00 97.75 281 ALA A O 1
ATOM 2205 N N . LEU A 1 282 ? -8.649 -11.784 8.095 1.00 98.12 282 LEU A N 1
ATOM 2206 C CA . LEU A 1 282 ? -9.811 -11.292 8.840 1.00 98.12 282 LEU A CA 1
ATOM 2207 C C . LEU A 1 282 ? -10.459 -12.340 9.758 1.00 98.12 282 LEU A C 1
ATOM 2209 O O . LEU A 1 282 ? -10.947 -11.984 10.823 1.00 98.12 282 LEU A O 1
ATOM 2213 N N . ALA A 1 283 ? -10.448 -13.619 9.382 1.00 96.56 283 ALA A N 1
ATOM 2214 C CA . ALA A 1 283 ? -11.091 -14.695 10.140 1.00 96.56 283 ALA A CA 1
ATOM 2215 C C . ALA A 1 283 ? -10.158 -15.368 11.158 1.00 96.56 283 ALA A C 1
ATOM 2217 O O . ALA A 1 283 ? -10.622 -16.003 12.100 1.00 96.56 283 ALA A O 1
ATOM 2218 N N . THR A 1 284 ? -8.835 -15.281 10.978 1.00 95.44 284 THR A N 1
ATOM 2219 C CA . THR A 1 284 ? -7.873 -16.005 11.830 1.00 95.44 284 THR A CA 1
ATOM 2220 C C . THR A 1 284 ? -6.884 -15.090 12.533 1.00 95.44 284 THR A C 1
ATOM 2222 O O . THR A 1 284 ? -6.648 -15.254 13.730 1.00 95.44 284 THR A O 1
ATOM 2225 N N . THR A 1 285 ? -6.270 -14.150 11.815 1.00 97.06 285 THR A N 1
ATOM 2226 C CA . THR A 1 285 ? -5.177 -13.340 12.373 1.00 97.06 285 THR A CA 1
ATOM 2227 C C . THR A 1 285 ? -5.703 -12.118 13.114 1.00 97.06 285 THR A C 1
ATOM 2229 O O . THR A 1 285 ? -5.330 -11.901 14.265 1.00 97.06 285 THR A O 1
ATOM 2232 N N . PHE A 1 286 ? -6.588 -11.347 12.481 1.00 97.75 286 PHE A N 1
ATOM 2233 C CA . PHE A 1 286 ? -7.173 -10.141 13.054 1.00 97.75 286 PHE A CA 1
ATOM 2234 C C . PHE A 1 286 ? -7.894 -10.421 14.380 1.00 97.75 286 PHE A C 1
ATOM 2236 O O . PHE A 1 286 ? -7.566 -9.734 15.338 1.00 97.75 286 PHE A O 1
ATOM 2243 N N . PRO A 1 287 ? -8.737 -11.463 14.541 1.00 96.56 287 P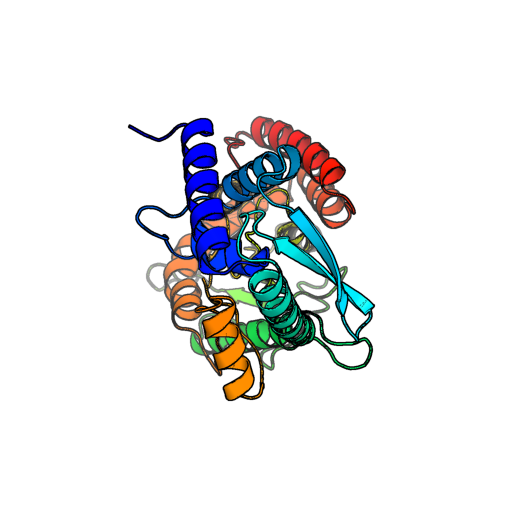RO A N 1
ATOM 2244 C CA . PRO A 1 287 ? -9.412 -11.736 15.814 1.00 96.56 287 PRO A CA 1
ATOM 2245 C C . PRO A 1 287 ? -8.457 -11.909 17.000 1.00 96.56 287 PRO A C 1
ATOM 2247 O O . PRO A 1 287 ? -8.756 -11.475 18.107 1.00 96.56 287 PRO A O 1
ATOM 2250 N N . LYS A 1 288 ? -7.276 -12.495 16.762 1.00 95.69 288 LYS A N 1
ATOM 2251 C CA . LYS A 1 288 ? -6.240 -12.700 17.788 1.00 95.69 288 LYS A CA 1
ATOM 2252 C C . LYS A 1 288 ? -5.491 -11.420 18.150 1.00 95.69 288 LYS A C 1
ATOM 2254 O O . LYS A 1 288 ? -4.853 -11.369 19.193 1.00 95.69 288 LYS A O 1
ATOM 2259 N N . GLN A 1 289 ? -5.495 -10.434 17.258 1.00 96.94 289 GLN A N 1
ATOM 2260 C CA . GLN A 1 289 ? -4.725 -9.198 17.392 1.00 96.94 289 GLN A CA 1
ATOM 2261 C C . GLN A 1 289 ? -5.614 -7.986 17.678 1.00 96.94 289 GLN A C 1
ATOM 2263 O O . GLN A 1 289 ? -5.115 -7.011 18.218 1.00 96.94 289 GLN A O 1
ATOM 2268 N N . ALA A 1 290 ? -6.913 -8.045 17.374 1.00 97.50 290 ALA A N 1
ATOM 2269 C CA . ALA A 1 290 ? -7.818 -6.899 17.360 1.00 97.50 290 ALA A CA 1
ATOM 2270 C C . ALA A 1 290 ? -7.822 -6.136 18.686 1.00 97.50 290 ALA A C 1
ATOM 2272 O O . ALA A 1 290 ? -7.721 -4.913 18.682 1.00 97.50 290 ALA A O 1
ATOM 2273 N N . GLN A 1 291 ? -7.878 -6.854 19.812 1.00 96.75 291 GLN A N 1
ATOM 2274 C CA . GLN A 1 291 ? -7.842 -6.235 21.134 1.00 96.75 291 GLN A CA 1
ATOM 2275 C C . GLN A 1 291 ? -6.503 -5.531 21.396 1.00 96.75 291 GLN A C 1
ATOM 2277 O O . GLN A 1 291 ? -6.495 -4.348 21.720 1.00 96.75 291 GLN A O 1
ATOM 2282 N N . VAL A 1 292 ? -5.376 -6.215 21.178 1.00 97.25 292 VAL A N 1
ATOM 2283 C CA . VAL A 1 292 ? -4.034 -5.635 21.374 1.00 97.25 292 VAL A CA 1
ATOM 2284 C C . VAL A 1 292 ? -3.809 -4.445 20.438 1.00 97.25 292 VAL A C 1
ATOM 2286 O O . VAL A 1 292 ? -3.264 -3.424 20.848 1.00 97.25 292 VAL A O 1
ATOM 2289 N N . THR A 1 293 ? -4.255 -4.546 19.184 1.00 98.38 293 THR A N 1
ATOM 2290 C CA . THR A 1 293 ? -4.223 -3.451 18.212 1.00 98.38 293 THR A CA 1
ATOM 2291 C C . THR A 1 293 ? -5.028 -2.257 18.718 1.00 98.38 293 THR A C 1
ATOM 2293 O O . THR A 1 293 ? -4.502 -1.151 18.701 1.00 98.38 293 THR A O 1
ATOM 2296 N N . ALA A 1 294 ? -6.248 -2.467 19.222 1.00 98.50 294 ALA A N 1
ATOM 2297 C CA . ALA A 1 294 ? -7.091 -1.385 19.726 1.00 98.50 294 ALA A CA 1
ATOM 2298 C C . ALA A 1 294 ? -6.536 -0.722 20.995 1.00 98.50 294 ALA A C 1
ATOM 2300 O O . ALA A 1 294 ? -6.593 0.497 21.133 1.00 98.50 294 ALA A O 1
ATOM 2301 N N . GLU A 1 295 ? -5.958 -1.502 21.909 1.00 97.62 295 GLU A N 1
ATOM 2302 C CA . GLU A 1 295 ? -5.300 -0.982 23.113 1.00 97.62 295 GLU A CA 1
ATOM 2303 C C . GLU A 1 295 ? -4.074 -0.129 22.754 1.00 97.62 295 GLU A C 1
ATOM 2305 O O . GLU A 1 295 ? -3.888 0.961 23.296 1.00 97.62 295 GLU A O 1
ATOM 2310 N N . ARG A 1 296 ? -3.255 -0.584 21.795 1.00 97.75 296 ARG A N 1
ATOM 2311 C CA . ARG A 1 296 ? -2.106 0.189 21.291 1.00 97.75 296 ARG A CA 1
ATOM 2312 C C . ARG A 1 296 ? -2.538 1.440 20.533 1.00 97.75 296 ARG A C 1
ATOM 2314 O O . ARG A 1 296 ? -1.908 2.489 20.684 1.00 97.75 296 ARG A O 1
ATOM 2321 N N . TRP A 1 297 ? -3.621 1.341 19.764 1.00 98.50 297 TRP A N 1
ATOM 2322 C CA . TRP A 1 297 ? -4.206 2.482 19.073 1.00 98.50 297 TRP A CA 1
ATOM 2323 C C . TRP A 1 297 ? -4.655 3.550 20.060 1.00 98.50 297 TRP A C 1
ATOM 2325 O O . TRP A 1 297 ? -4.337 4.714 19.859 1.00 98.50 297 TRP A O 1
ATOM 2335 N N . ALA A 1 298 ? -5.336 3.163 21.142 1.00 98.12 298 ALA A N 1
ATOM 2336 C CA . ALA A 1 298 ? -5.816 4.103 22.149 1.00 98.12 298 ALA A CA 1
ATOM 2337 C C . ALA A 1 298 ? -4.668 4.933 22.744 1.00 98.12 298 ALA A C 1
ATOM 2339 O O . ALA A 1 298 ? -4.773 6.152 22.787 1.00 98.12 298 ALA A O 1
ATOM 2340 N N . VAL A 1 299 ? -3.542 4.303 23.104 1.00 97.12 299 VAL A N 1
ATOM 2341 C CA . VAL A 1 299 ? -2.344 5.019 23.593 1.00 97.12 299 VAL A CA 1
ATOM 2342 C C . VAL A 1 299 ? -1.816 6.004 22.547 1.00 97.12 299 VAL A C 1
ATOM 2344 O O . VAL A 1 299 ? -1.497 7.145 22.867 1.00 97.12 299 VAL A O 1
ATOM 2347 N N . THR A 1 300 ? -1.742 5.574 21.288 1.00 97.31 300 THR A N 1
ATOM 2348 C CA . THR A 1 300 ? -1.227 6.402 20.188 1.00 97.31 300 THR A CA 1
ATOM 2349 C C . THR A 1 300 ? -2.157 7.571 19.857 1.00 97.31 300 THR A C 1
ATOM 2351 O O . THR A 1 300 ? -1.693 8.666 19.560 1.00 97.31 300 THR A O 1
ATOM 2354 N N . ALA A 1 301 ? -3.469 7.344 19.880 1.00 97.56 301 ALA A N 1
ATOM 2355 C CA . ALA A 1 301 ? -4.478 8.330 19.521 1.00 97.56 301 ALA A CA 1
ATOM 2356 C C . ALA A 1 301 ? -4.777 9.323 20.653 1.00 97.56 301 ALA A C 1
ATOM 2358 O O . ALA A 1 301 ? -5.282 10.411 20.373 1.00 97.56 301 ALA A O 1
ATOM 2359 N N . GLU A 1 302 ? -4.459 8.979 21.902 1.00 96.75 302 GLU A N 1
ATOM 2360 C CA . GLU A 1 302 ? -4.568 9.897 23.038 1.00 96.75 302 GLU A CA 1
ATOM 2361 C C . GLU A 1 302 ? -3.549 11.041 22.931 1.00 96.75 302 GLU A C 1
ATOM 2363 O O . GLU A 1 302 ? -3.867 12.206 23.191 1.00 96.75 302 GLU A O 1
ATOM 2368 N N . ASP A 1 303 ? -2.347 10.733 22.442 1.00 97.19 303 ASP A N 1
ATOM 2369 C CA . ASP A 1 303 ? -1.261 11.694 22.279 1.00 97.19 303 ASP A CA 1
ATOM 2370 C C . ASP A 1 303 ? -1.603 12.770 21.214 1.00 97.19 303 ASP A C 1
ATOM 2372 O O . ASP A 1 303 ? -1.858 12.450 20.045 1.00 97.19 303 ASP A O 1
ATOM 2376 N N . PRO A 1 304 ? -1.679 14.066 21.583 1.00 97.12 304 PRO A N 1
ATOM 2377 C CA . PRO A 1 304 ? -2.000 15.143 20.643 1.00 97.12 304 PRO A CA 1
ATOM 2378 C C . PRO A 1 304 ? -0.975 15.325 19.517 1.00 97.12 304 PRO A C 1
ATOM 2380 O O . PRO A 1 304 ? -1.364 15.638 18.389 1.00 97.12 304 PRO A O 1
ATOM 2383 N N . ASP A 1 305 ? 0.310 15.109 19.795 1.00 97.31 305 ASP A N 1
ATOM 2384 C CA . ASP A 1 305 ? 1.389 15.338 18.834 1.00 97.31 305 ASP A CA 1
ATOM 2385 C C . ASP A 1 305 ? 1.402 14.242 17.765 1.00 97.31 305 ASP A C 1
ATOM 2387 O O . ASP A 1 305 ? 1.513 14.530 16.571 1.00 97.31 305 ASP A O 1
ATOM 2391 N N . MET A 1 306 ? 1.173 12.984 18.152 1.00 96.88 306 MET A N 1
ATOM 2392 C CA . MET A 1 306 ? 0.970 11.874 17.218 1.00 96.88 306 MET A CA 1
ATOM 2393 C C . MET A 1 306 ? -0.186 12.146 16.255 1.00 96.88 306 MET A C 1
ATOM 2395 O O . MET A 1 306 ? -0.053 11.932 15.044 1.00 96.88 306 MET A O 1
ATOM 2399 N N . ARG A 1 307 ? -1.300 12.690 16.759 1.00 96.94 307 ARG A N 1
ATOM 2400 C CA . ARG A 1 307 ? -2.438 13.094 15.919 1.00 96.94 307 ARG A CA 1
ATOM 2401 C C . ARG A 1 307 ? -2.058 14.199 14.929 1.00 96.94 307 ARG A C 1
ATOM 2403 O O . ARG A 1 307 ? -2.422 14.101 13.753 1.00 96.94 307 ARG A O 1
ATOM 2410 N N . ASP A 1 308 ? -1.306 15.212 15.363 1.00 97.88 308 ASP A N 1
ATOM 2411 C CA . ASP A 1 308 ? -0.789 16.265 14.475 1.00 97.88 308 ASP A CA 1
ATOM 2412 C C . ASP A 1 308 ? 0.132 15.687 13.389 1.00 97.88 308 ASP A C 1
ATOM 2414 O O . ASP A 1 308 ? -0.017 16.000 12.200 1.00 97.88 308 ASP A O 1
ATOM 2418 N N . TYR A 1 309 ? 1.040 14.775 13.752 1.00 97.56 309 TYR A N 1
ATOM 2419 C CA . TYR A 1 309 ? 1.925 14.120 12.792 1.00 97.56 309 TYR A CA 1
ATOM 2420 C C . TYR A 1 309 ? 1.152 13.349 11.723 1.00 97.56 309 TYR A C 1
ATOM 2422 O O . TYR A 1 309 ? 1.498 13.453 10.543 1.00 97.56 309 TYR A O 1
ATOM 2430 N N . PHE A 1 310 ? 0.078 12.639 12.082 1.00 97.81 310 PHE A N 1
ATOM 2431 C CA . PHE A 1 310 ? -0.762 11.946 11.102 1.00 97.81 310 PHE A CA 1
ATOM 2432 C C . PHE A 1 310 ? -1.414 12.918 10.118 1.00 97.81 310 PHE A C 1
ATOM 2434 O O . PHE A 1 310 ? -1.312 12.727 8.902 1.00 97.81 310 PHE A O 1
ATOM 2441 N N . ALA A 1 311 ? -2.007 14.003 10.619 1.00 97.00 311 ALA A N 1
ATOM 2442 C CA . ALA A 1 311 ? -2.614 15.028 9.778 1.00 97.00 311 ALA A CA 1
ATOM 2443 C C . ALA A 1 311 ? -1.580 15.691 8.848 1.00 97.00 311 ALA A C 1
ATOM 2445 O O . ALA A 1 311 ? -1.843 15.922 7.663 1.00 97.00 311 ALA A O 1
ATOM 2446 N N . ARG A 1 312 ? -0.372 15.972 9.344 1.00 97.19 312 ARG A N 1
ATOM 2447 C CA . ARG A 1 312 ? 0.705 16.583 8.550 1.00 97.19 312 ARG A CA 1
ATOM 2448 C C . ARG A 1 312 ? 1.287 15.630 7.517 1.00 97.19 312 ARG A C 1
ATOM 2450 O O . ARG A 1 312 ? 1.537 16.067 6.396 1.00 97.19 312 ARG A O 1
ATOM 2457 N N . MET A 1 313 ? 1.482 14.356 7.861 1.00 96.38 313 MET A N 1
ATOM 2458 C CA . MET A 1 313 ? 1.947 13.328 6.925 1.00 96.38 313 MET A CA 1
ATOM 2459 C C . MET A 1 313 ? 0.950 13.118 5.793 1.00 96.38 313 MET A C 1
ATOM 2461 O O . MET A 1 313 ? 1.341 13.105 4.625 1.00 96.38 313 MET A O 1
ATOM 2465 N N . ARG A 1 314 ? -0.341 13.042 6.128 1.00 94.38 314 ARG A N 1
ATOM 2466 C CA . ARG A 1 314 ? -1.430 12.934 5.156 1.00 94.38 314 ARG A CA 1
ATOM 2467 C C . ARG A 1 314 ? -1.420 14.080 4.139 1.00 94.38 314 ARG A C 1
ATOM 2469 O O . ARG A 1 314 ? -1.622 13.846 2.952 1.00 94.38 314 ARG A O 1
ATOM 2476 N N . ASN A 1 315 ? -1.191 15.310 4.600 1.00 93.94 315 ASN A N 1
ATOM 2477 C CA . ASN A 1 315 ? -1.260 16.519 3.771 1.00 93.94 315 ASN A CA 1
ATOM 2478 C C . ASN A 1 315 ? 0.085 16.919 3.135 1.00 93.94 315 ASN A C 1
ATOM 2480 O O . ASN A 1 315 ? 0.171 17.919 2.418 1.00 93.94 315 ASN A O 1
ATOM 2484 N N . ALA A 1 316 ? 1.164 16.181 3.397 1.00 94.12 316 ALA A N 1
ATOM 2485 C CA . ALA A 1 316 ? 2.484 16.510 2.882 1.00 94.12 316 ALA A CA 1
ATOM 2486 C C . ALA A 1 316 ? 2.622 16.139 1.395 1.00 94.12 316 ALA A C 1
ATOM 2488 O O . ALA A 1 316 ? 2.688 14.970 1.008 1.00 94.12 316 ALA A O 1
ATOM 2489 N N . THR A 1 317 ? 2.767 17.166 0.560 1.00 90.19 317 THR A N 1
ATOM 2490 C CA . THR A 1 317 ? 2.797 17.044 -0.905 1.00 90.19 317 THR A CA 1
ATOM 2491 C C . THR A 1 317 ? 4.120 16.531 -1.481 1.00 90.19 317 THR A C 1
ATOM 2493 O O . THR A 1 317 ? 4.151 16.107 -2.632 1.00 90.19 317 THR A O 1
ATOM 2496 N N . SER A 1 318 ? 5.215 16.523 -0.711 1.00 91.12 318 SER A N 1
ATOM 2497 C CA . SER A 1 318 ? 6.541 16.121 -1.202 1.00 91.12 318 SER A CA 1
ATOM 2498 C C . SER A 1 318 ? 7.236 15.103 -0.300 1.00 91.12 318 SER A C 1
ATOM 2500 O O . SER A 1 318 ? 7.073 15.109 0.922 1.00 91.12 318 SER A O 1
ATOM 2502 N N . ALA A 1 319 ? 8.055 14.240 -0.910 1.00 87.31 319 ALA A N 1
ATOM 2503 C CA . ALA A 1 319 ? 8.812 13.218 -0.190 1.00 87.31 319 ALA A CA 1
ATOM 2504 C C . ALA A 1 319 ? 9.787 13.804 0.854 1.00 87.31 319 ALA A C 1
ATOM 2506 O O . ALA A 1 319 ? 9.738 13.344 1.991 1.00 87.31 319 ALA A O 1
ATOM 2507 N N . PRO A 1 320 ? 10.582 14.863 0.569 1.00 91.38 320 PRO A N 1
ATOM 2508 C CA . PRO A 1 320 ? 11.471 15.446 1.580 1.00 91.38 320 PRO A CA 1
ATOM 2509 C C . PRO A 1 320 ? 10.717 15.998 2.792 1.00 91.38 320 PRO A C 1
ATOM 2511 O O . PRO A 1 320 ? 11.187 15.893 3.924 1.00 91.38 320 PRO A O 1
ATOM 2514 N N . ARG A 1 321 ? 9.526 16.572 2.571 1.00 92.94 321 ARG A N 1
ATOM 2515 C CA . ARG A 1 321 ? 8.677 17.056 3.661 1.00 92.94 321 ARG A CA 1
ATOM 2516 C C . ARG A 1 321 ? 8.164 15.895 4.510 1.00 92.94 321 ARG A C 1
ATOM 2518 O O . ARG A 1 321 ? 8.229 15.995 5.730 1.00 92.94 321 ARG A O 1
ATOM 2525 N N . ARG A 1 322 ? 7.710 14.804 3.881 1.00 94.12 322 ARG A N 1
ATOM 2526 C CA . ARG A 1 322 ? 7.299 13.581 4.589 1.00 94.12 322 ARG A CA 1
ATOM 2527 C C . ARG A 1 322 ? 8.434 13.003 5.422 1.00 94.12 322 ARG A C 1
ATOM 2529 O O . ARG A 1 322 ? 8.223 12.754 6.597 1.00 94.12 322 ARG A O 1
ATOM 2536 N N . SER A 1 323 ? 9.644 12.894 4.876 1.00 92.75 323 SER A N 1
ATOM 2537 C CA . SER A 1 323 ? 10.805 12.393 5.623 1.00 92.75 323 SER A CA 1
ATOM 2538 C C . SER A 1 323 ? 11.095 13.208 6.887 1.00 92.75 323 SER A C 1
ATOM 2540 O O . SER A 1 323 ? 11.281 12.621 7.944 1.00 92.75 323 SER A O 1
ATOM 2542 N N . ARG A 1 324 ? 11.056 14.546 6.811 1.00 94.75 324 ARG A N 1
ATOM 2543 C CA . ARG A 1 324 ? 11.273 15.413 7.987 1.00 94.75 324 ARG A CA 1
ATOM 2544 C C . ARG A 1 324 ? 10.169 15.291 9.036 1.00 94.75 324 ARG A C 1
ATOM 2546 O O . ARG A 1 324 ? 10.435 15.413 10.224 1.00 94.75 324 ARG A O 1
ATOM 2553 N N . ILE A 1 325 ? 8.916 15.128 8.608 1.00 96.25 325 ILE A N 1
ATOM 2554 C CA . ILE A 1 325 ? 7.796 14.926 9.539 1.00 96.25 325 ILE A CA 1
ATOM 2555 C C . ILE A 1 325 ? 7.929 13.554 10.207 1.00 96.25 325 ILE A C 1
ATOM 2557 O O . ILE A 1 325 ? 7.770 13.455 11.418 1.00 96.25 325 ILE A O 1
ATOM 2561 N N . LEU A 1 326 ? 8.269 12.525 9.429 1.00 94.56 326 LEU A N 1
ATOM 2562 C CA . LEU A 1 326 ? 8.477 11.161 9.901 1.00 94.56 326 LEU A CA 1
ATOM 2563 C C . LEU A 1 326 ? 9.592 11.075 10.946 1.00 94.56 326 LEU A C 1
ATOM 2565 O O . LEU A 1 326 ? 9.430 10.402 11.953 1.00 94.56 326 LEU A O 1
ATOM 2569 N N . GLU A 1 327 ? 10.707 11.764 10.713 1.00 94.31 327 GLU A N 1
ATOM 2570 C CA . GLU A 1 327 ? 11.834 11.834 11.648 1.00 94.31 327 GLU A CA 1
ATOM 2571 C C . GLU A 1 327 ? 11.397 12.389 13.008 1.00 94.31 327 GLU A C 1
ATOM 2573 O O . GLU A 1 327 ? 11.575 11.724 14.023 1.00 94.31 327 GLU A O 1
ATOM 2578 N N . LYS A 1 328 ? 10.679 13.518 13.015 1.00 95.06 328 LYS A N 1
ATOM 2579 C CA . LYS A 1 328 ? 10.109 14.088 14.245 1.00 95.06 328 LYS A CA 1
ATOM 2580 C C . LYS A 1 328 ? 9.093 13.165 14.917 1.00 95.06 328 LYS A C 1
ATOM 2582 O O . LYS A 1 328 ? 9.071 13.050 16.138 1.00 95.06 328 LYS A O 1
ATOM 2587 N N . ALA A 1 329 ? 8.264 12.481 14.129 1.00 94.44 329 ALA A N 1
ATOM 2588 C CA . ALA A 1 329 ? 7.314 11.509 14.657 1.00 94.44 329 ALA A CA 1
ATOM 2589 C C . ALA A 1 329 ? 8.024 10.308 15.310 1.00 94.44 329 ALA A C 1
ATOM 2591 O O . ALA A 1 329 ? 7.547 9.805 16.320 1.00 94.44 329 ALA A O 1
ATOM 2592 N N . ARG A 1 330 ? 9.170 9.861 14.777 1.00 94.12 330 ARG A N 1
ATOM 2593 C CA . ARG A 1 330 ? 9.990 8.791 15.375 1.00 94.12 330 ARG A CA 1
ATOM 2594 C C . ARG A 1 330 ? 10.654 9.232 16.672 1.00 94.12 330 ARG A C 1
ATOM 2596 O O . ARG A 1 330 ? 10.663 8.464 17.630 1.00 94.12 330 ARG A O 1
ATOM 2603 N N . GLU A 1 331 ? 11.191 10.449 16.707 1.00 93.25 331 GLU A N 1
ATOM 2604 C CA . GLU A 1 331 ? 11.761 11.047 17.921 1.00 93.25 331 GLU A CA 1
ATOM 2605 C C . GLU A 1 331 ? 10.704 11.112 19.032 1.00 93.25 331 GLU A C 1
ATOM 2607 O O . GLU A 1 331 ? 10.938 10.639 20.145 1.00 93.25 331 GLU A O 1
ATOM 2612 N N . HIS A 1 332 ? 9.502 11.596 18.701 1.00 94.31 332 HIS A N 1
ATOM 2613 C CA . HIS A 1 332 ? 8.379 11.651 19.638 1.00 94.31 332 HIS A CA 1
ATOM 2614 C C . HIS A 1 332 ? 7.915 10.260 20.076 1.00 94.31 332 HIS A C 1
ATOM 2616 O O . HIS A 1 332 ? 7.811 9.989 21.268 1.00 94.31 332 HIS A O 1
ATOM 2622 N N . ALA A 1 333 ? 7.730 9.334 19.135 1.00 91.94 333 ALA A N 1
ATOM 2623 C CA . ALA A 1 333 ? 7.377 7.946 19.427 1.00 91.94 333 ALA A CA 1
ATOM 2624 C C . ALA A 1 333 ? 8.394 7.268 20.362 1.00 91.94 333 ALA A C 1
ATOM 2626 O O . ALA A 1 333 ? 8.011 6.525 21.264 1.00 91.94 333 ALA A O 1
ATOM 2627 N N . SER A 1 334 ? 9.684 7.564 20.188 1.00 91.62 334 SER A N 1
ATOM 2628 C CA . SER A 1 334 ? 10.745 7.077 21.076 1.00 91.62 334 SER A CA 1
ATOM 2629 C C . SER A 1 334 ? 10.583 7.618 22.497 1.00 91.62 334 SER A C 1
ATOM 2631 O O . SER A 1 334 ? 10.758 6.878 23.462 1.00 91.62 334 SER A O 1
ATOM 2633 N N . SER A 1 335 ? 10.169 8.881 22.639 1.00 91.12 335 SER A N 1
ATOM 2634 C CA . SER A 1 335 ? 9.859 9.486 23.942 1.00 91.12 335 SER A CA 1
ATOM 2635 C C . SER A 1 335 ? 8.639 8.853 24.630 1.00 91.12 335 SER A C 1
ATOM 2637 O O . SER A 1 335 ? 8.590 8.789 25.856 1.00 91.12 335 SER A O 1
ATOM 2639 N N . MET A 1 336 ? 7.705 8.297 23.848 1.00 89.94 336 MET A N 1
ATOM 2640 C CA . MET A 1 336 ? 6.566 7.506 24.336 1.00 89.94 336 MET A CA 1
ATOM 2641 C C . MET A 1 336 ? 6.946 6.054 24.695 1.00 89.94 336 MET A C 1
ATOM 2643 O O . MET A 1 336 ? 6.090 5.278 25.122 1.00 89.94 336 MET A O 1
ATOM 2647 N N . GLY A 1 337 ? 8.215 5.663 24.517 1.00 88.12 337 GLY A N 1
ATOM 2648 C CA . GLY A 1 337 ? 8.715 4.316 24.802 1.00 88.12 337 GLY A CA 1
ATOM 2649 C C . GLY A 1 337 ? 8.549 3.312 23.658 1.00 88.12 337 GLY A C 1
ATOM 2650 O O . GLY A 1 337 ? 8.639 2.107 23.890 1.00 88.12 337 GLY A O 1
ATOM 2651 N N . PHE A 1 338 ? 8.297 3.770 22.429 1.00 88.69 338 PHE A N 1
ATOM 2652 C CA . PHE A 1 338 ? 8.311 2.911 21.244 1.00 88.69 338 PHE A CA 1
ATOM 2653 C C . PHE A 1 338 ? 9.730 2.776 20.669 1.00 88.69 338 PHE A C 1
ATOM 2655 O O . PHE A 1 338 ? 10.508 3.719 20.707 1.00 88.69 338 PHE A O 1
ATOM 2662 N N . ASP A 1 339 ? 10.077 1.632 20.066 1.00 80.19 339 ASP A N 1
ATOM 2663 C CA . ASP A 1 339 ? 11.461 1.391 19.605 1.00 80.19 339 ASP A CA 1
ATOM 2664 C C . ASP A 1 339 ? 11.906 2.285 18.426 1.00 80.19 339 ASP A C 1
ATOM 2666 O O . ASP A 1 339 ? 13.076 2.264 18.053 1.00 80.19 339 ASP A O 1
ATOM 2670 N N . GLY A 1 340 ? 10.981 2.983 17.749 1.00 72.44 340 GLY A N 1
ATOM 2671 C CA . GLY A 1 340 ? 11.286 3.921 16.652 1.00 72.44 340 GLY A CA 1
ATOM 2672 C C . GLY A 1 340 ? 11.899 3.308 15.378 1.00 72.44 340 GLY A C 1
ATOM 2673 O O . GLY A 1 340 ? 12.184 4.028 14.424 1.00 72.44 340 GLY A O 1
ATOM 2674 N N . GLY A 1 341 ? 12.095 1.985 15.330 1.00 75.31 341 GLY A N 1
ATOM 2675 C CA . GLY A 1 341 ? 12.784 1.258 14.253 1.00 75.31 341 GLY A CA 1
ATOM 2676 C C . GLY A 1 341 ? 11.989 1.037 12.957 1.00 75.31 341 GLY A C 1
ATOM 2677 O O . GLY A 1 341 ? 12.306 0.114 12.200 1.00 75.31 341 GLY A O 1
ATOM 2678 N N . TRP A 1 342 ? 10.944 1.826 12.713 1.00 83.38 342 TRP A N 1
ATOM 2679 C CA . TRP A 1 342 ? 10.115 1.780 11.503 1.00 83.38 342 TRP A CA 1
ATOM 2680 C C . TRP A 1 342 ? 10.437 2.932 10.576 1.00 83.38 342 TRP A C 1
ATOM 2682 O O . TRP A 1 342 ? 10.533 4.055 11.084 1.00 83.38 342 TRP A O 1
#

Secondary structure (DSSP, 8-state):
-PPPHHHHHHHHHHHHHHHHHHHSEEEHHHHHIIIIIS-TTSS---HHHHHHHHHHHHHTTSEEEEEEE-TTS-EEEEEEE--TT-HHHHHHHHHHHHHHHHHHHHHHHEETTEE-SHHHHHHHHHHHHHHHH--EEES-TT-S-EEEETTEEEEEEESEEEEE--EETTEE---EEEEEEEEEEEEEE-TTSSHHHHHHHHHHHHHHHTTTSS-B--EEEEEEE-HHHHHHHHHHT-EEEE--SEEE-S--HHHHHHHHHHH--TTEEE--S--HHHHHIIIIIHHHHHHHHHHHHHHHHH-HHHHHHHHHHHH--SHHHHHHHHHHHHHHHHHTT-----

Sequence (342 aa):
MRRSEAEYVSLARQRLLALAHEHHALTHVEIQARISDVPWKGEAIDPHHVTRALRQLTDNGDLLVDHAPTRGGRDVQLFLSTAPRTKTAVEKAARRKRLLLSRYLGWAQGTPSRPGLIGPAAEQVFHASIVSTGAFTLARPEGGDVKSFLGLALPGPLDSAGFFLPVANGIPGRAIAVPIEIKNLRDWIYPANAEPYQLLDKAARLHVKVDGQVPIAPVFVCRRAHYTTFLMAKQFGFFVIETKRQFIGDVDEDKLNEVRAELWLTDLINHQGADEKIVRALATTFPKQAQVTAERWAVTAEDPDMRDYFARMRNATSAPRRSRILEKAREHASSMGFDGGW

pLDDT: mean 92.83, std 7.49, range [50.62, 98.88]